Protein AF-0000000084529162 (afdb_homodimer)

Radius of gyration: 21.06 Å; Cα contacts (8 Å, |Δi|>4): 664; chains: 2; bounding box: 44×63×57 Å

Secondary structure (DSSP, 8-state):
----PPPPPTTEEEEP-TTS--EEEETT--HHHHHHHTGGGS-GGGS-SEE-SSEEEEE-SS---TT-EEEEESS---SGGGS-HHHHHHHHHHHHHHHHHHHHTT--S-EEEEEE--SSS---EEEEEE--HHHHHHHT----GGG--HHHHHHT--HHHHHHHHHHHHHHHHHHHHT-GGG---TT-/----PPPPPTTEEEE--TTS--EEEETT--HHHHHHHTGGGS-GGGS-SEE-SSEEEEE-SS---TT-EEEEESS---SGGGS-HHHHHHHHHHHHHHHHHHHHTT--S-EEEEEE--SSS---EEEEEE--HHHHHHHT----GGG--HHHHHHT--HHHHHHHHHHHHHHHHHHHHT-GGG---TT-

Sequence (378 aa):
MKPCLPDPPSGYRYLDFLGGPSRLVHEDTCRGCFMNLAERELPDILAPVYDDGVITVRQDAEWAVPGFMVVGVRPHIGALDEMELPLVERLGRVTHFVRRAMRERLGLAAVQMYQEEKLDRPHFHMWMLPLWPDTMAAHGINPRIYESNIARYLTLFALDSHEKEIRRCADEVRDFLTEVPELGADTRAMKPCLPDPPSGYRYLDFLGGPSRLVHEDTCRGCFMNLAERELPDILAPVYDDGVITVRQDAEWAVPGFMVVGVRPHIGALDEMELPLVERLGRVTHFVRRAMRERLGLAAVQMYQEEKLDRPHFHMWMLPLWPDTMAAHGINPRIYESNIARYLTLFALDSHEKEIRRCADEVRDFLTEVPELGADTRA

InterPro domains:
  IPR036265 HIT-like superfamily [G3DSA:3.30.428.10] (23-180)
  IPR036265 HIT-like superfamily [SSF54197] (47-140)

Organism: Streptomyces rubellomurinus (strain ATCC 31215) (NCBI:txid359131)

Nearest PDB structures (foldseek):
  7mqw-assembly1_B  TM=7.404E-01  e=5.495E-06  Mycolicibacterium smegmatis
  2oik-assembly2_D  TM=7.058E-01  e=5.495E-06  Methylobacillus flagellatus KT
  3p0t-assembly1_B  TM=7.325E-01  e=2.089E-05  Mycobacterium avium subsp. paratuberculosis K-10
  3ano-assembly1_B-2  TM=6.837E-01  e=1.169E-05  Mycobacterium tuberculosis H37Rv
  3wo5-assembly1_B-2  TM=6.855E-01  e=2.792E-05  Mycobacterium tuberculosis

Foldseek 3Di:
DQPPDDDADPQWDWDAFPPDDIDIDGPQDAPLQCCLVPVVRHPPQFPFLDDQPFWTWGADGPFLQALWIKIFTNDQDQDLVSDDPVVNVLSVVVVVQSVVLCCPQVVAPDWDWDWDGDPGSGGTMIITHGDDPVLCVVVVADPDPVDGPVVVVRVVDDCVVCVVSNSSSSNSSSVSLCPDPVNPHSVVD/DQPPDDDADPQWDWDAFPPDDIDIDGPQDQPLQCCLVPVVRHPPQFPFLDDQPFWTWGADGPFLQALWIKIFTNDQDQDLVSDDPVVNVLSVVVVVQSVVLCCPQVVAPDWDWDWDGDPGSGGTMIITHGDDPVLCVVVVADPDPVDGPVVVVRVVDDCVVCVVSNSSSSNSSSVSLCPDPVNPHSVVD

Structure (mmCIF, N/CA/C/O backbone):
data_AF-0000000084529162-model_v1
#
loop_
_entity.id
_entity.type
_entity.pdbx_description
1 polymer 'HIT domain-containing protein'
#
loop_
_atom_site.group_PDB
_atom_site.id
_atom_site.type_symbol
_atom_site.label_atom_id
_atom_site.label_alt_id
_atom_site.label_comp_id
_atom_site.label_asym_id
_atom_site.label_entity_id
_atom_site.label_seq_id
_atom_site.pdbx_PDB_ins_code
_atom_site.Cartn_x
_atom_site.Cartn_y
_atom_site.Cartn_z
_atom_site.occupancy
_atom_site.B_iso_or_equiv
_atom_site.auth_seq_id
_atom_site.auth_comp_id
_atom_site.auth_asym_id
_atom_site.auth_atom_id
_atom_site.pdbx_PDB_model_num
ATOM 1 N N . MET A 1 1 ? -0.815 -13.32 -28.797 1 34.94 1 MET A N 1
ATOM 2 C CA . MET A 1 1 ? -2.203 -12.875 -28.859 1 34.94 1 MET A CA 1
ATOM 3 C C . MET A 1 1 ? -3.09 -13.75 -27.969 1 34.94 1 MET A C 1
ATOM 5 O O . MET A 1 1 ? -3.004 -14.977 -28.016 1 34.94 1 MET A O 1
ATOM 9 N N . LYS A 1 2 ? -3.477 -13.258 -26.781 1 51.81 2 LYS A N 1
ATOM 10 C CA . LYS A 1 2 ? -4.367 -14.125 -26.016 1 51.81 2 LYS A CA 1
ATOM 11 C C . LYS A 1 2 ? -5.457 -14.711 -26.906 1 51.81 2 LYS A C 1
ATOM 13 O O . LYS A 1 2 ? -6.035 -14.008 -27.734 1 51.81 2 LYS A O 1
ATOM 18 N N . PRO A 1 3 ? -5.582 -15.977 -26.984 1 55.03 3 PRO A N 1
ATOM 19 C CA . PRO A 1 3 ? -6.648 -16.516 -27.812 1 55.03 3 PRO A CA 1
ATOM 20 C C . PRO A 1 3 ? -7.992 -15.82 -27.594 1 55.03 3 PRO A C 1
ATOM 22 O O . PRO A 1 3 ? -8.273 -15.359 -26.484 1 55.03 3 PRO A O 1
ATOM 25 N N . CYS A 1 4 ? -8.586 -15.258 -28.688 1 63.56 4 CYS A N 1
ATOM 26 C CA . CYS A 1 4 ? -9.93 -14.688 -28.703 1 63.56 4 CYS A CA 1
ATOM 27 C C . CYS A 1 4 ? -10.938 -15.664 -28.109 1 63.56 4 CYS A C 1
ATOM 29 O O . CYS A 1 4 ? -11.344 -16.625 -28.75 1 63.56 4 CYS A O 1
ATOM 31 N N . LEU A 1 5 ? -10.898 -15.805 -26.734 1 74.38 5 LEU A N 1
ATOM 32 C CA . LEU A 1 5 ? -11.891 -16.672 -26.109 1 74.38 5 LEU A CA 1
ATOM 33 C C . LEU A 1 5 ? -13.305 -16.141 -26.344 1 74.38 5 LEU A C 1
ATOM 35 O O . LEU A 1 5 ? -13.508 -14.93 -26.453 1 74.38 5 LEU A O 1
ATOM 39 N N . PRO A 1 6 ? -14.164 -17.109 -26.547 1 85.62 6 PRO A N 1
ATOM 40 C CA . PRO A 1 6 ? -15.555 -16.672 -26.641 1 85.62 6 PRO A CA 1
ATOM 41 C C . PRO A 1 6 ? -16.031 -15.945 -25.375 1 85.62 6 PRO A C 1
ATOM 43 O O . PRO A 1 6 ? -15.406 -16.062 -24.328 1 85.62 6 PRO A O 1
ATOM 46 N N . ASP A 1 7 ? -17.062 -15.156 -25.516 1 90.62 7 ASP A N 1
ATOM 47 C CA . ASP A 1 7 ? -17.672 -14.523 -24.359 1 90.62 7 ASP A CA 1
ATOM 48 C C . ASP A 1 7 ? -18.141 -15.57 -23.359 1 90.62 7 ASP A C 1
ATOM 50 O O . ASP A 1 7 ? -18.688 -16.609 -23.734 1 90.62 7 ASP A O 1
ATOM 54 N N . PRO A 1 8 ? -17.859 -15.273 -22.109 1 93.12 8 PRO A N 1
ATOM 55 C CA . PRO A 1 8 ? -18.344 -16.234 -21.125 1 93.12 8 PRO A CA 1
ATOM 56 C C . PRO A 1 8 ? -19.859 -16.297 -21.047 1 93.12 8 PRO A C 1
ATOM 58 O O . PRO A 1 8 ? -20.531 -15.297 -21.312 1 93.12 8 PRO A O 1
ATOM 61 N N . PRO A 1 9 ? -20.359 -17.453 -20.719 1 94.19 9 PRO A N 1
ATOM 62 C CA . PRO A 1 9 ? -21.812 -17.562 -20.531 1 94.19 9 PRO A CA 1
ATOM 63 C C . PRO A 1 9 ? -22.312 -16.688 -19.375 1 94.19 9 PRO A C 1
ATOM 65 O O . PRO A 1 9 ? -21.531 -16.266 -18.531 1 94.19 9 PRO A O 1
ATOM 68 N N . SER A 1 10 ? -23.641 -16.469 -19.438 1 95 10 SER A N 1
ATOM 69 C CA . SER A 1 10 ? -24.25 -15.664 -18.375 1 95 10 SER A CA 1
ATOM 70 C C . SER A 1 10 ? -23.938 -16.25 -17 1 95 10 SER A C 1
ATOM 72 O O . SER A 1 10 ? -24.016 -17.453 -16.797 1 95 10 SER A O 1
ATOM 74 N N . GLY A 1 11 ? -23.484 -15.406 -16.062 1 96.88 11 GLY A N 1
ATOM 75 C CA . GLY A 1 11 ? -23.203 -15.836 -14.695 1 96.88 11 GLY A CA 1
ATOM 76 C C . GLY A 1 11 ? -21.781 -16.344 -14.508 1 96.88 11 GLY A C 1
ATOM 77 O O . GLY A 1 11 ? -21.422 -16.797 -13.422 1 96.88 11 GLY A O 1
ATOM 78 N N . TYR A 1 12 ? -21.031 -16.266 -15.555 1 97.31 12 TYR A N 1
ATOM 79 C CA . TYR A 1 12 ? -19.672 -16.766 -15.469 1 97.31 12 TYR A CA 1
ATOM 80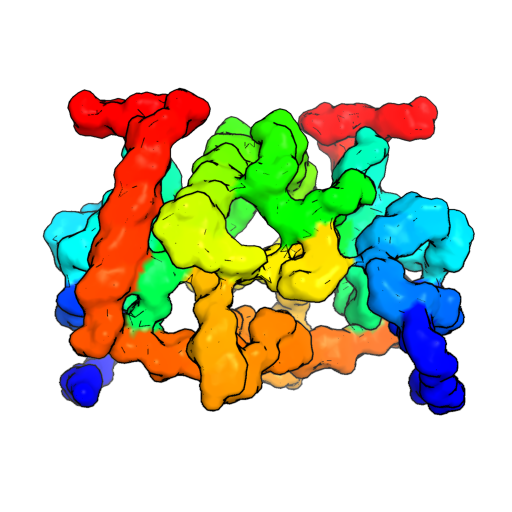 C C . TYR A 1 12 ? -18.656 -15.727 -15.93 1 97.31 12 TYR A C 1
ATOM 82 O O . TYR A 1 12 ? -19.047 -14.703 -16.5 1 97.31 12 TYR A O 1
ATOM 90 N N . ARG A 1 13 ? -17.359 -15.984 -15.547 1 95.75 13 ARG A N 1
ATOM 91 C CA . ARG A 1 13 ? -16.25 -15.156 -16.016 1 95.75 13 ARG A CA 1
ATOM 92 C C . ARG A 1 13 ? -14.969 -15.969 -16.156 1 95.75 13 ARG A C 1
ATOM 94 O O . ARG A 1 13 ? -14.883 -17.078 -15.633 1 95.75 13 ARG A O 1
ATOM 101 N N . TYR A 1 14 ? -14.078 -15.422 -16.875 1 95.12 14 TYR A N 1
ATOM 102 C CA . TYR A 1 14 ? -12.773 -16.062 -17.016 1 95.12 14 TYR A CA 1
ATOM 103 C C . TYR A 1 14 ? -11.781 -15.516 -15.992 1 95.12 14 TYR A C 1
ATOM 105 O O . TYR A 1 14 ? -11.758 -14.312 -15.727 1 95.12 14 TYR A O 1
ATOM 113 N N . LEU A 1 15 ? -11.039 -16.391 -15.391 1 94.44 15 LEU A N 1
ATOM 114 C CA . LEU A 1 15 ? -9.82 -16.047 -14.664 1 94.44 15 LEU A CA 1
ATOM 115 C C . LEU A 1 15 ? -8.578 -16.391 -15.477 1 94.44 15 LEU A C 1
ATOM 117 O O . LEU A 1 15 ? -8.422 -17.531 -15.914 1 94.44 15 LEU A O 1
ATOM 121 N N . ASP A 1 16 ? -7.824 -15.398 -15.695 1 92.75 16 ASP A N 1
ATOM 122 C CA . ASP A 1 16 ? -6.566 -15.617 -16.406 1 92.75 16 ASP A CA 1
ATOM 123 C C . ASP A 1 16 ? -5.387 -15.625 -15.43 1 92.75 16 ASP A C 1
ATOM 125 O O . ASP A 1 16 ? -5.367 -14.875 -14.461 1 92.75 16 ASP A O 1
ATOM 129 N N . PHE A 1 17 ? -4.445 -16.469 -15.688 1 94.94 17 PHE A N 1
ATOM 130 C CA . PHE A 1 17 ? -3.23 -16.578 -14.891 1 94.94 17 PHE A CA 1
ATOM 131 C C . PHE A 1 17 ? -1.993 -16.562 -15.781 1 94.94 17 PHE A C 1
ATOM 133 O O . PHE A 1 17 ? -2.012 -17.109 -16.891 1 94.94 17 PHE A O 1
ATOM 140 N N . LEU A 1 18 ? -1.01 -15.977 -15.258 1 93.75 18 LEU A N 1
ATOM 141 C CA . LEU A 1 18 ? 0.277 -15.938 -15.938 1 93.75 18 LEU A CA 1
ATOM 142 C C . LEU A 1 18 ? 0.753 -17.344 -16.281 1 93.75 18 LEU A C 1
ATOM 144 O O . LEU A 1 18 ? 0.922 -18.188 -15.383 1 93.75 18 LEU A O 1
ATOM 148 N N . GLY A 1 19 ? 0.934 -17.578 -17.562 1 86.19 19 GLY A N 1
ATOM 149 C CA . GLY A 1 19 ? 1.528 -18.844 -17.984 1 86.19 19 GLY A CA 1
ATOM 150 C C . GLY A 1 19 ? 0.526 -19.969 -18.062 1 86.19 19 GLY A C 1
ATOM 151 O O . GLY A 1 19 ? 0.909 -21.141 -18.188 1 86.19 19 GLY A O 1
ATOM 152 N N . GLY A 1 20 ? -0.704 -19.688 -17.906 1 88.69 20 GLY A N 1
ATOM 153 C CA . GLY A 1 20 ? -1.674 -20.766 -17.906 1 88.69 20 GLY A CA 1
ATOM 154 C C . GLY A 1 20 ? -2.906 -20.469 -18.734 1 88.69 20 GLY A C 1
ATOM 155 O O . GLY A 1 20 ? -3.031 -19.375 -19.297 1 88.69 20 GLY A O 1
ATOM 156 N N . PRO A 1 21 ? -3.725 -21.484 -18.797 1 86.62 21 PRO A N 1
ATOM 157 C CA . PRO A 1 21 ? -4.973 -21.281 -19.531 1 86.62 21 PRO A CA 1
ATOM 158 C C . PRO A 1 21 ? -5.996 -20.469 -18.75 1 86.62 21 PRO A C 1
ATOM 160 O O . PRO A 1 21 ? -5.895 -20.375 -17.531 1 86.62 21 PRO A O 1
ATOM 163 N N . SER A 1 22 ? -6.918 -19.891 -19.5 1 91.19 22 SER A N 1
ATOM 164 C CA . SER A 1 22 ? -8.062 -19.234 -18.875 1 91.19 22 SER A CA 1
ATOM 165 C C . SER A 1 22 ? -8.961 -20.266 -18.188 1 91.19 22 SER A C 1
ATOM 167 O O . SER A 1 22 ? -9.18 -21.359 -18.703 1 91.19 22 SER A O 1
ATOM 169 N N . ARG A 1 23 ? -9.492 -19.875 -17.062 1 92.56 23 ARG A N 1
ATOM 170 C CA . ARG A 1 23 ? -10.406 -20.734 -16.312 1 92.56 23 ARG A CA 1
ATOM 171 C C . ARG A 1 23 ? -11.805 -20.125 -16.25 1 92.56 23 ARG A C 1
ATOM 173 O O . ARG A 1 23 ? -11.969 -18.969 -15.883 1 92.56 23 ARG A O 1
ATOM 180 N N . LEU A 1 24 ? -12.742 -20.906 -16.688 1 94.69 24 LEU A N 1
ATOM 181 C CA . LEU A 1 24 ? -14.125 -20.469 -16.562 1 94.69 24 LEU A CA 1
ATOM 182 C C . LEU A 1 24 ? -14.656 -20.734 -15.164 1 94.69 24 LEU A C 1
ATOM 184 O O . LEU A 1 24 ? -14.633 -21.875 -14.688 1 94.69 24 LEU A O 1
ATOM 188 N N . VAL A 1 25 ? -15.094 -19.641 -14.516 1 95.69 25 VAL A N 1
ATOM 189 C CA . VAL A 1 25 ? -15.602 -19.781 -13.156 1 95.69 25 VAL A CA 1
ATOM 190 C C . VAL A 1 25 ? -16.906 -19 -13.008 1 95.69 25 VAL A C 1
ATOM 192 O O . VAL A 1 25 ? -17.25 -18.172 -13.859 1 95.69 25 VAL A O 1
ATOM 195 N N . HIS A 1 26 ? -17.641 -19.391 -11.914 1 96.69 26 HIS A N 1
ATOM 196 C CA . HIS A 1 26 ? -18.812 -18.562 -11.609 1 96.69 26 HIS A CA 1
ATOM 197 C C . HIS A 1 26 ? -18.422 -17.094 -11.43 1 96.69 26 HIS A C 1
ATOM 199 O O . HIS A 1 26 ? -17.344 -16.797 -10.898 1 96.69 26 HIS A O 1
ATOM 205 N N . GLU A 1 27 ? -19.297 -16.125 -11.711 1 95.75 27 GLU A N 1
ATOM 206 C CA . GLU A 1 27 ? -18.969 -14.711 -11.727 1 95.75 27 GLU A CA 1
ATOM 207 C C . GLU A 1 27 ? -18.625 -14.211 -10.32 1 95.75 27 GLU A C 1
ATOM 209 O O . GLU A 1 27 ? -17.891 -13.227 -10.164 1 95.75 27 GLU A O 1
ATOM 214 N N . ASP A 1 28 ? -19.062 -14.945 -9.281 1 95.19 28 ASP A N 1
ATOM 215 C CA . ASP A 1 28 ? -18.844 -14.516 -7.902 1 95.19 28 ASP A CA 1
ATOM 216 C C . ASP A 1 28 ? -17.594 -15.156 -7.312 1 95.19 28 ASP A C 1
ATOM 218 O O . ASP A 1 28 ? -17.234 -14.891 -6.164 1 95.19 28 ASP A O 1
ATOM 222 N N . THR A 1 29 ? -16.875 -15.859 -8.148 1 95.69 29 THR A N 1
ATOM 223 C CA . THR A 1 29 ? -15.695 -16.562 -7.66 1 95.69 29 THR A CA 1
ATOM 224 C C . THR A 1 29 ? -14.578 -15.562 -7.336 1 95.69 29 THR A C 1
ATOM 226 O O . THR A 1 29 ? -14.219 -14.734 -8.172 1 95.69 29 THR A O 1
ATOM 229 N N . CYS A 1 30 ? -14.148 -15.664 -6.156 1 96 30 CYS A N 1
ATOM 230 C CA . CYS A 1 30 ? -13 -14.867 -5.727 1 96 30 CYS A CA 1
ATOM 231 C C . CYS A 1 30 ? -11.703 -15.43 -6.301 1 96 30 CYS A C 1
ATOM 233 O O . CYS A 1 30 ? -11.375 -16.594 -6.078 1 96 30 CYS A O 1
ATOM 235 N N . ARG A 1 31 ? -11 -14.641 -7 1 94.88 31 ARG A N 1
ATOM 236 C CA . ARG A 1 31 ? -9.758 -15.094 -7.613 1 94.88 31 ARG A CA 1
ATOM 237 C C . ARG A 1 31 ? -8.773 -15.586 -6.559 1 94.88 31 ARG A C 1
ATOM 239 O O . ARG A 1 31 ? -8.125 -16.625 -6.738 1 94.88 31 ARG A O 1
ATOM 246 N N . GLY A 1 32 ? -8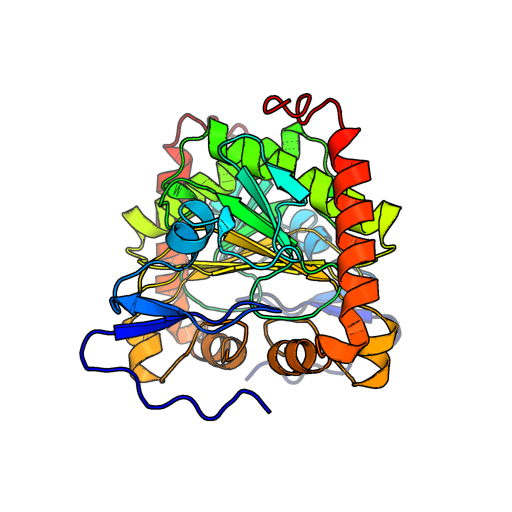.641 -14.766 -5.465 1 95.38 32 GLY A N 1
ATOM 247 C CA . GLY A 1 32 ? -7.738 -15.172 -4.395 1 95.38 32 GLY A CA 1
ATOM 248 C C . GLY A 1 32 ? -8.078 -16.531 -3.807 1 95.38 32 GLY A C 1
ATOM 249 O O . GLY A 1 32 ? -7.203 -17.375 -3.637 1 95.38 32 GLY A O 1
ATOM 250 N N . CYS A 1 33 ? -9.305 -16.719 -3.561 1 96.62 33 CYS A N 1
ATOM 251 C CA . CYS A 1 33 ? -9.734 -18 -3.029 1 96.62 33 CYS A CA 1
ATOM 252 C C . CYS A 1 33 ? -9.492 -19.125 -4.035 1 96.62 33 CYS A C 1
ATOM 254 O O . CYS A 1 33 ? -9.062 -20.219 -3.662 1 96.62 33 CYS A O 1
ATOM 256 N N . PHE A 1 34 ? -9.797 -18.828 -5.289 1 96.88 34 PHE A N 1
ATOM 257 C CA . PHE A 1 34 ? -9.562 -19.812 -6.328 1 96.88 34 PHE A CA 1
ATOM 258 C C . PHE A 1 34 ? -8.102 -20.25 -6.34 1 96.88 34 PHE A C 1
ATOM 260 O O . PHE A 1 34 ? -7.812 -21.453 -6.344 1 96.88 34 PHE A O 1
ATOM 267 N N . MET A 1 35 ? -7.203 -19.297 -6.27 1 95.62 35 MET A N 1
ATOM 268 C CA . MET A 1 35 ? -5.777 -19.594 -6.316 1 95.62 35 MET A CA 1
ATOM 269 C C . MET A 1 35 ? -5.355 -20.438 -5.105 1 95.62 35 MET A C 1
ATOM 271 O O . MET A 1 35 ? -4.484 -21.297 -5.211 1 95.62 35 MET A O 1
ATOM 275 N N . ASN A 1 36 ? -5.988 -20.125 -3.982 1 94.75 36 ASN A N 1
ATOM 276 C CA . ASN A 1 36 ? -5.645 -20.828 -2.756 1 94.75 36 ASN A CA 1
ATOM 277 C C . ASN A 1 36 ? -6.211 -22.25 -2.75 1 94.75 36 ASN A C 1
ATOM 279 O O . ASN A 1 36 ? -5.559 -23.188 -2.279 1 94.75 36 ASN A O 1
ATOM 283 N N . LEU A 1 37 ? -7.336 -22.438 -3.279 1 93.62 37 LEU A N 1
ATOM 284 C CA . LEU A 1 37 ? -8.039 -23.703 -3.215 1 93.62 37 LEU A CA 1
ATOM 285 C C . LEU A 1 37 ? -7.625 -24.625 -4.363 1 93.62 37 LEU A C 1
ATOM 287 O O . LEU A 1 37 ? -7.59 -25.844 -4.207 1 93.62 37 LEU A O 1
ATOM 291 N N . ALA A 1 38 ? -7.289 -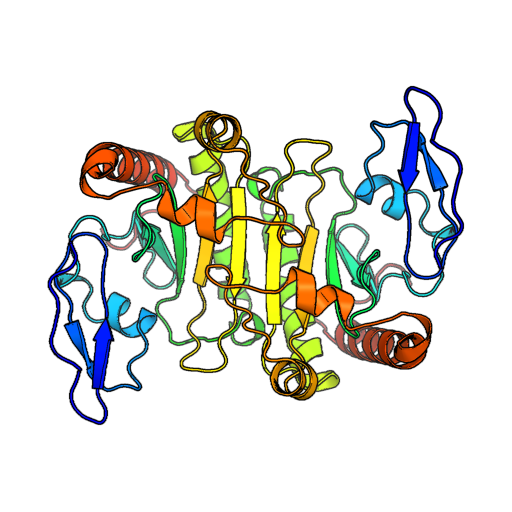24.062 -5.512 1 92.75 38 ALA A N 1
ATOM 292 C CA . ALA A 1 38 ? -6.914 -24.828 -6.695 1 92.75 38 ALA A CA 1
ATOM 293 C C . ALA A 1 38 ? -5.438 -24.641 -7.027 1 92.75 38 ALA A C 1
ATOM 295 O O . ALA A 1 38 ? -5.066 -24.531 -8.203 1 92.75 38 ALA A O 1
ATOM 296 N N . GLU A 1 39 ? -4.625 -24.562 -6.055 1 91.38 39 GLU A N 1
ATOM 297 C CA . GLU A 1 39 ? -3.207 -24.25 -6.211 1 91.38 39 GLU A CA 1
ATOM 298 C C . GLU A 1 39 ? -2.531 -25.234 -7.16 1 91.38 39 GLU A C 1
ATOM 300 O O . GLU A 1 39 ? -1.686 -24.844 -7.969 1 91.38 39 GLU A O 1
ATOM 305 N N . ARG A 1 40 ? -2.922 -26.484 -7.133 1 90.56 40 ARG A N 1
ATOM 306 C CA . ARG A 1 40 ? -2.311 -27.531 -7.953 1 90.56 40 ARG A CA 1
ATOM 307 C C . ARG A 1 40 ? -2.637 -27.328 -9.43 1 90.56 40 ARG A C 1
ATOM 309 O O . ARG A 1 40 ? -1.957 -27.875 -10.297 1 90.56 40 ARG A O 1
ATOM 316 N N . GLU A 1 41 ? -3.635 -26.594 -9.695 1 91.25 41 GLU A N 1
ATOM 317 C CA . GLU A 1 41 ? -4.062 -26.359 -11.07 1 91.25 41 GLU A CA 1
ATOM 318 C C . GLU A 1 41 ? -3.396 -25.109 -11.648 1 91.25 41 GLU A C 1
ATOM 320 O O . GLU A 1 41 ? -3.475 -24.844 -12.852 1 91.25 41 GLU A O 1
ATOM 325 N N . LEU A 1 42 ? -2.785 -24.344 -10.836 1 94.56 42 LEU A N 1
ATOM 326 C CA . LEU A 1 42 ? -2.133 -23.125 -11.305 1 94.56 42 LEU A CA 1
ATOM 327 C C . LEU A 1 42 ? -0.817 -23.453 -12 1 94.56 42 LEU A C 1
ATOM 329 O O . LEU A 1 42 ? -0.182 -24.453 -11.703 1 94.56 42 LEU A O 1
ATOM 333 N N . PRO A 1 43 ? -0.493 -22.609 -12.961 1 95.69 43 PRO A N 1
ATOM 334 C CA . PRO A 1 43 ? 0.846 -22.781 -13.531 1 95.69 43 PRO A CA 1
ATOM 335 C C . PRO A 1 43 ? 1.942 -22.781 -12.469 1 95.69 43 PRO A C 1
ATOM 337 O O . PRO A 1 43 ? 1.845 -22.047 -11.477 1 95.69 43 PRO A O 1
ATOM 340 N N . ASP A 1 44 ? 2.986 -23.484 -12.734 1 95.94 44 ASP A N 1
ATOM 341 C CA . ASP A 1 44 ? 4.055 -23.656 -11.758 1 95.94 44 ASP A CA 1
ATOM 342 C C . ASP A 1 44 ? 4.738 -22.328 -11.445 1 95.94 44 ASP A C 1
ATOM 344 O O . ASP A 1 44 ? 5.297 -22.156 -10.359 1 95.94 44 ASP A O 1
ATOM 348 N N . ILE A 1 45 ? 4.715 -21.406 -12.391 1 97 45 ILE A N 1
ATOM 349 C CA . ILE A 1 45 ? 5.348 -20.109 -12.219 1 97 45 ILE A CA 1
ATOM 350 C C . ILE A 1 45 ? 4.672 -19.344 -11.078 1 97 45 ILE A C 1
ATOM 352 O O . ILE A 1 45 ? 5.234 -18.391 -10.539 1 97 45 ILE A O 1
ATOM 356 N N . LEU A 1 46 ? 3.469 -19.828 -10.641 1 97.62 46 LEU A N 1
ATOM 357 C CA . LEU A 1 46 ? 2.703 -19.141 -9.602 1 97.62 46 LEU A CA 1
ATOM 358 C C . LEU A 1 46 ? 2.812 -19.891 -8.273 1 97.62 46 LEU A C 1
ATOM 360 O O . LEU A 1 46 ? 2.127 -19.547 -7.305 1 97.62 46 LEU A O 1
ATOM 364 N N . ALA A 1 47 ? 3.668 -20.906 -8.188 1 96.81 47 ALA A N 1
ATOM 365 C CA . ALA A 1 47 ? 3.91 -21.562 -6.906 1 96.81 47 ALA A CA 1
ATOM 366 C C . ALA A 1 47 ? 4.406 -20.562 -5.867 1 96.81 47 ALA A C 1
ATOM 368 O O . ALA A 1 47 ? 5.254 -19.719 -6.168 1 96.81 47 ALA A O 1
ATOM 369 N N . PRO A 1 48 ? 3.84 -20.641 -4.668 1 97.75 48 PRO A N 1
ATOM 370 C CA . PRO A 1 48 ? 4.293 -19.672 -3.668 1 97.75 48 PRO A CA 1
ATOM 371 C C . PRO A 1 48 ? 5.785 -19.781 -3.375 1 97.75 48 PRO A C 1
ATOM 373 O O . PRO A 1 48 ? 6.328 -20.875 -3.309 1 97.75 48 PRO A O 1
ATOM 376 N N . VAL A 1 49 ? 6.41 -18.656 -3.248 1 98.38 49 VAL A N 1
ATOM 377 C CA . VAL A 1 49 ? 7.809 -18.625 -2.828 1 98.38 49 VAL A CA 1
ATOM 378 C C . VAL A 1 49 ? 7.891 -18.688 -1.304 1 98.38 49 VAL A C 1
ATOM 380 O O . VAL A 1 49 ? 8.961 -18.922 -0.742 1 98.38 49 VAL A O 1
ATOM 383 N N . TYR A 1 50 ? 6.867 -18.438 -0.627 1 98.19 50 TYR A N 1
ATOM 384 C CA . TYR A 1 50 ? 6.68 -18.562 0.813 1 98.19 50 TYR A CA 1
ATOM 385 C C . TYR A 1 50 ? 5.25 -18.969 1.144 1 98.19 50 TYR A C 1
ATOM 387 O O . TYR A 1 50 ? 4.297 -18.5 0.523 1 98.19 50 TYR A O 1
ATOM 395 N N . ASP A 1 51 ? 5.117 -19.875 2.053 1 97.19 51 ASP A N 1
ATOM 396 C CA . ASP A 1 51 ? 3.82 -20.359 2.508 1 97.19 51 ASP A CA 1
ATOM 397 C C . ASP A 1 51 ? 3.904 -20.891 3.939 1 97.19 51 ASP A C 1
ATOM 399 O O . ASP A 1 51 ? 4.547 -21.906 4.195 1 97.19 51 ASP A O 1
ATOM 403 N N . ASP A 1 52 ? 3.201 -20.25 4.828 1 96.19 52 ASP A N 1
ATOM 404 C CA . ASP A 1 52 ? 3.225 -20.719 6.207 1 96.19 52 ASP A CA 1
ATOM 405 C C . ASP A 1 52 ? 1.871 -21.312 6.605 1 96.19 52 ASP A C 1
ATOM 407 O O . ASP A 1 52 ? 1.561 -21.406 7.797 1 96.19 52 ASP A O 1
ATOM 411 N N . GLY A 1 53 ? 1.103 -21.578 5.656 1 96 53 GLY A N 1
ATOM 412 C CA . GLY A 1 53 ? -0.22 -22.141 5.875 1 96 53 GLY A CA 1
ATOM 413 C C . GLY A 1 53 ? -1.313 -21.094 5.934 1 96 53 GLY A C 1
ATOM 414 O O . GLY A 1 53 ? -2.492 -21.406 5.758 1 96 53 GLY A O 1
ATOM 415 N N . VAL A 1 54 ? -0.964 -19.891 6.141 1 97.56 54 VAL A N 1
ATOM 416 C CA . VAL A 1 54 ? -1.932 -18.797 6.23 1 97.56 54 VAL A CA 1
ATOM 417 C C . VAL A 1 54 ? -1.532 -17.672 5.277 1 97.56 54 VAL A C 1
ATOM 419 O O . VAL A 1 54 ? -2.344 -17.219 4.465 1 97.56 54 VAL A O 1
ATOM 422 N N . ILE A 1 55 ? -0.266 -17.266 5.312 1 98.31 55 ILE A N 1
ATOM 423 C CA . ILE A 1 55 ? 0.263 -16.219 4.441 1 98.31 55 ILE A CA 1
ATOM 424 C C . ILE A 1 55 ? 1.025 -16.859 3.281 1 98.31 55 ILE A C 1
ATOM 426 O O . ILE A 1 55 ? 1.809 -17.781 3.48 1 98.31 55 ILE A O 1
ATOM 430 N N . THR A 1 56 ? 0.722 -16.375 2.105 1 98 56 THR A N 1
ATOM 431 C CA . THR A 1 56 ? 1.453 -16.812 0.922 1 98 56 THR A CA 1
ATOM 432 C C . THR A 1 56 ? 2.131 -15.625 0.237 1 98 56 THR A C 1
ATOM 434 O O . THR A 1 56 ? 1.662 -14.484 0.339 1 98 56 THR A O 1
ATOM 437 N N . VAL A 1 57 ? 3.254 -15.836 -0.375 1 98.69 57 VAL A N 1
ATOM 438 C CA . VAL A 1 57 ? 3.916 -14.898 -1.278 1 98.69 57 VAL A CA 1
ATOM 439 C C . VAL A 1 57 ? 4.133 -15.562 -2.637 1 98.69 57 VAL A C 1
ATOM 441 O O . VAL A 1 57 ? 4.66 -16.672 -2.717 1 98.69 57 VAL A O 1
ATOM 444 N N . ARG A 1 58 ? 3.635 -14.898 -3.68 1 98.12 58 ARG A N 1
ATOM 445 C CA . ARG A 1 58 ? 3.715 -15.43 -5.039 1 98.12 58 ARG A CA 1
ATOM 446 C C . ARG A 1 58 ? 4.098 -14.336 -6.031 1 98.12 58 ARG A C 1
ATOM 448 O O . ARG A 1 58 ? 3.932 -13.148 -5.75 1 98.12 58 ARG A O 1
ATOM 455 N N . GLN A 1 59 ? 4.613 -14.828 -7.199 1 98.62 59 GLN A N 1
ATOM 456 C CA . GLN A 1 59 ? 4.59 -13.984 -8.383 1 98.62 59 GLN A CA 1
ATOM 457 C C . GLN A 1 59 ? 3.168 -13.523 -8.703 1 98.62 59 GLN A C 1
ATOM 459 O O . GLN A 1 59 ? 2.221 -14.305 -8.602 1 98.62 59 GLN A O 1
ATOM 464 N N . ASP A 1 60 ? 3.039 -12.195 -9.039 1 98 60 ASP A N 1
ATOM 465 C CA . ASP A 1 60 ? 1.728 -11.719 -9.469 1 98 60 ASP A CA 1
ATOM 466 C C . ASP A 1 60 ? 1.146 -12.625 -10.555 1 98 60 ASP A C 1
ATOM 468 O O . ASP A 1 60 ? 1.861 -13.055 -11.461 1 98 60 ASP A O 1
ATOM 472 N N . ALA A 1 61 ? -0.105 -12.805 -10.492 1 96.94 61 ALA A N 1
ATOM 473 C CA . ALA A 1 61 ? -0.751 -13.812 -11.336 1 96.94 61 ALA A CA 1
ATOM 474 C C . ALA A 1 61 ? -1.121 -13.234 -12.695 1 96.94 61 ALA A C 1
ATOM 476 O O . ALA A 1 61 ? -1.445 -13.977 -13.625 1 96.94 61 ALA A O 1
ATOM 477 N N . GLU A 1 62 ? -1.058 -11.969 -12.852 1 94.81 62 GLU A N 1
ATOM 478 C CA . GLU A 1 62 ? -1.541 -11.336 -14.078 1 94.81 62 GLU A CA 1
ATOM 479 C C . GLU A 1 62 ? -0.404 -10.648 -14.828 1 94.81 62 GLU A C 1
ATOM 481 O O . GLU A 1 62 ? -0.357 -10.688 -16.062 1 94.81 62 GLU A O 1
ATOM 486 N N . TRP A 1 63 ? 0.498 -10.039 -14.125 1 96.81 63 TRP A N 1
ATOM 487 C CA . TRP A 1 63 ? 1.505 -9.18 -14.742 1 96.81 63 TRP A CA 1
ATOM 488 C C . TRP A 1 63 ? 2.883 -9.836 -14.688 1 96.81 63 TRP A C 1
ATOM 490 O O . TRP A 1 63 ? 3.307 -10.32 -13.633 1 96.81 63 TRP A O 1
ATOM 500 N N . ALA A 1 64 ? 3.578 -9.781 -15.758 1 98.31 64 ALA A N 1
ATOM 501 C CA . ALA A 1 64 ? 4.816 -10.531 -15.93 1 98.31 64 ALA A CA 1
ATOM 502 C C . ALA A 1 64 ? 6.027 -9.695 -15.531 1 98.31 64 ALA A C 1
ATOM 504 O O . ALA A 1 64 ? 7.094 -9.797 -16.141 1 98.31 64 ALA A O 1
ATOM 505 N N . VAL A 1 65 ? 5.891 -8.797 -14.586 1 98.31 65 VAL A N 1
ATOM 506 C CA . VAL A 1 65 ? 7.035 -8.039 -14.086 1 98.31 65 VAL A CA 1
ATOM 507 C C . VAL A 1 65 ? 7.91 -8.938 -13.211 1 98.31 65 VAL A C 1
ATOM 509 O O . VAL A 1 65 ? 7.453 -9.461 -12.195 1 98.31 65 VAL A O 1
ATOM 512 N N . PRO A 1 66 ? 9.188 -9.109 -13.578 1 98.75 66 PRO A N 1
ATOM 513 C CA . PRO A 1 66 ? 10.047 -9.953 -12.75 1 98.75 66 PRO A CA 1
ATOM 514 C C . PRO A 1 66 ? 10.164 -9.445 -11.312 1 98.75 66 PRO A C 1
ATOM 516 O O . PRO A 1 66 ? 10.445 -8.266 -11.094 1 98.75 66 PRO A O 1
ATOM 519 N N . GLY A 1 67 ? 9.938 -10.312 -10.375 1 98.81 67 GLY A N 1
ATOM 520 C CA . GLY A 1 67 ? 10.07 -9.945 -8.977 1 98.81 67 GLY A CA 1
ATOM 521 C C . GLY A 1 67 ? 8.812 -9.312 -8.406 1 98.81 67 GLY A C 1
ATOM 522 O O . GLY A 1 67 ? 8.805 -8.859 -7.258 1 98.81 67 GLY A O 1
ATOM 523 N N . PHE A 1 68 ? 7.73 -9.242 -9.219 1 98.75 68 PHE A N 1
ATOM 524 C CA . PHE A 1 68 ? 6.473 -8.695 -8.727 1 98.75 68 PHE A CA 1
ATOM 525 C C . PHE A 1 68 ? 5.816 -9.664 -7.738 1 98.75 68 PHE A C 1
ATOM 527 O O . PHE A 1 68 ? 5.031 -10.523 -8.133 1 98.75 68 PHE A O 1
ATOM 534 N N . MET A 1 69 ? 6.047 -9.461 -6.465 1 98.88 69 MET A N 1
ATOM 535 C CA . MET A 1 69 ? 5.586 -10.352 -5.406 1 98.88 69 MET A CA 1
ATOM 536 C C . MET A 1 69 ? 4.246 -9.883 -4.848 1 98.88 69 MET A C 1
ATOM 538 O O . MET A 1 69 ? 4.027 -8.68 -4.668 1 98.88 69 MET A O 1
ATOM 542 N N . VAL A 1 70 ? 3.402 -10.797 -4.59 1 98.75 70 VAL A N 1
ATOM 543 C CA . VAL A 1 70 ? 2.115 -10.547 -3.949 1 98.75 70 VAL A CA 1
ATOM 544 C C . VAL A 1 70 ? 2.049 -11.281 -2.613 1 98.75 70 VAL A C 1
ATOM 546 O O . VAL A 1 70 ? 2.191 -12.508 -2.562 1 98.75 70 VAL A O 1
ATOM 549 N N . VAL A 1 71 ? 1.93 -10.523 -1.564 1 98.81 71 VAL A N 1
ATOM 550 C CA . VAL A 1 71 ? 1.694 -11.094 -0.242 1 98.81 71 VAL A CA 1
ATOM 551 C C . VAL A 1 71 ? 0.194 -11.242 -0.002 1 98.81 71 VAL A C 1
ATOM 553 O O . VAL A 1 71 ? -0.534 -10.242 0.038 1 98.81 71 VAL A O 1
ATOM 556 N N . GLY A 1 72 ? -0.258 -12.484 0.105 1 98.12 72 GLY A N 1
ATOM 557 C CA . GLY A 1 72 ? -1.675 -12.758 0.291 1 98.12 72 GLY A CA 1
ATOM 558 C C . GLY A 1 72 ? -1.968 -13.602 1.513 1 98.12 72 GLY A C 1
ATOM 559 O O . GLY A 1 72 ? -1.047 -14.039 2.205 1 98.12 72 GLY A O 1
ATOM 560 N N . VAL A 1 73 ? -3.254 -13.734 1.805 1 98.31 73 VAL A N 1
ATOM 561 C CA . VAL A 1 73 ? -3.707 -14.578 2.904 1 98.31 73 VAL A CA 1
ATOM 562 C C . VAL A 1 73 ? -4.672 -15.641 2.377 1 98.31 73 VAL A C 1
ATOM 564 O O . VAL A 1 73 ? -5.473 -15.367 1.48 1 98.31 73 VAL A O 1
ATOM 567 N N . ARG A 1 74 ? -4.621 -16.781 2.895 1 97.5 74 ARG A N 1
ATOM 568 C CA . ARG A 1 74 ? -5.469 -17.891 2.451 1 97.5 74 ARG A CA 1
ATOM 569 C C . ARG A 1 74 ? -6.918 -17.672 2.881 1 97.5 74 ARG A C 1
ATOM 571 O O . ARG A 1 74 ? -7.84 -17.859 2.088 1 97.5 74 ARG A O 1
ATOM 578 N N . PRO A 1 75 ? -7.184 -17.297 4.16 1 97.31 75 PRO A N 1
ATOM 579 C CA . PRO A 1 75 ? -8.586 -17.047 4.5 1 97.31 75 PRO A CA 1
ATOM 580 C C . PRO A 1 75 ? -9.203 -15.93 3.668 1 97.31 75 PRO A C 1
ATOM 582 O O . PRO A 1 75 ? -8.508 -14.984 3.285 1 97.31 75 PRO A O 1
ATOM 585 N N . HIS A 1 76 ? -10.477 -16.047 3.395 1 97.25 76 HIS A N 1
ATOM 586 C CA . HIS A 1 76 ? -11.195 -15 2.676 1 97.25 76 HIS A CA 1
ATOM 587 C C . HIS A 1 76 ? -11.43 -13.781 3.566 1 97.25 76 HIS A C 1
ATOM 589 O O . HIS A 1 76 ? -12.5 -13.656 4.176 1 97.25 76 HIS A O 1
ATOM 595 N N . ILE A 1 77 ? -10.461 -12.898 3.584 1 97.69 77 ILE A N 1
ATOM 596 C CA . ILE A 1 77 ? -10.477 -11.633 4.305 1 97.69 77 ILE A CA 1
ATOM 597 C C . ILE A 1 77 ? -10.328 -10.477 3.322 1 97.69 77 ILE A C 1
ATOM 599 O O . ILE A 1 77 ? -9.477 -10.516 2.432 1 97.69 77 ILE A O 1
ATOM 603 N N . GLY A 1 78 ? -11.141 -9.477 3.486 1 97.12 78 GLY A N 1
ATOM 604 C CA . GLY A 1 78 ? -11.188 -8.422 2.482 1 97.12 78 GLY A CA 1
ATOM 605 C C . GLY A 1 78 ? -10.312 -7.234 2.828 1 97.12 78 GLY A C 1
ATOM 606 O O . GLY A 1 78 ? -9.875 -6.504 1.938 1 97.12 78 GLY A O 1
ATOM 607 N N . ALA A 1 79 ? -10.172 -7.016 4.141 1 97.81 79 ALA A N 1
ATOM 608 C CA . ALA A 1 79 ? -9.484 -5.801 4.574 1 97.81 79 ALA A CA 1
ATOM 609 C C . ALA A 1 79 ? -8.656 -6.055 5.828 1 97.81 79 ALA A C 1
ATOM 611 O O . ALA A 1 79 ? -8.906 -7.012 6.566 1 97.81 79 ALA A O 1
ATOM 612 N N . LEU A 1 80 ? -7.703 -5.203 5.984 1 98.5 80 LEU A N 1
ATOM 613 C CA . LEU A 1 80 ? -6.727 -5.348 7.055 1 98.5 80 LEU A CA 1
ATOM 614 C C . LEU A 1 80 ? -7.414 -5.395 8.414 1 98.5 80 LEU A C 1
ATOM 616 O O . LEU A 1 80 ? -7.008 -6.16 9.297 1 98.5 80 LEU A O 1
ATOM 620 N N . ASP A 1 81 ? -8.438 -4.602 8.625 1 98.31 81 ASP A N 1
ATOM 621 C CA . ASP A 1 81 ? -9.07 -4.488 9.938 1 98.31 81 ASP A CA 1
ATOM 622 C C . ASP A 1 81 ? -9.938 -5.707 10.234 1 98.31 81 ASP A C 1
ATOM 624 O O . ASP A 1 81 ? -10.414 -5.875 11.359 1 98.31 81 ASP A O 1
ATOM 628 N N . GLU A 1 82 ? -10.141 -6.57 9.289 1 98.19 82 GLU A N 1
ATOM 629 C CA . GLU A 1 82 ? -10.906 -7.797 9.484 1 98.19 82 GLU A CA 1
ATOM 630 C C . GLU A 1 82 ? -10.016 -8.93 9.992 1 98.19 82 GLU A C 1
ATOM 632 O O . GLU A 1 82 ? -10.508 -9.992 10.383 1 98.19 82 GLU A O 1
ATOM 637 N N . MET A 1 83 ? -8.727 -8.664 10.039 1 98.19 83 MET A N 1
ATOM 638 C CA . MET A 1 83 ? -7.766 -9.648 10.516 1 98.19 83 MET A CA 1
ATOM 639 C C . MET A 1 83 ? -7.594 -9.562 12.023 1 98.19 83 MET A C 1
ATOM 641 O O . MET A 1 83 ? -7.652 -8.477 12.602 1 98.19 83 MET A O 1
ATOM 645 N N . GLU A 1 84 ? -7.332 -10.766 12.609 1 98.06 84 GLU A N 1
ATOM 646 C CA . GLU A 1 84 ? -6.871 -10.734 14 1 98.06 84 GLU A CA 1
ATOM 647 C C . GLU A 1 84 ? -5.473 -10.125 14.102 1 98.06 84 GLU A C 1
ATOM 649 O O . GLU A 1 84 ? -4.66 -10.266 13.188 1 98.06 84 GLU A O 1
ATOM 654 N N . LEU A 1 85 ? -5.203 -9.516 15.211 1 97.62 85 LEU A N 1
ATOM 655 C CA . LEU A 1 85 ? -3.982 -8.742 15.383 1 97.62 85 LEU A CA 1
ATOM 656 C C . LEU A 1 85 ? -2.746 -9.609 15.188 1 97.62 85 LEU A C 1
ATOM 658 O O . LEU A 1 85 ? -1.782 -9.195 14.539 1 97.62 85 LEU A O 1
ATOM 662 N N . PRO A 1 86 ? -2.746 -10.867 15.703 1 97.81 86 PRO A N 1
ATOM 663 C CA . PRO A 1 86 ? -1.548 -11.68 15.469 1 97.81 86 PRO A CA 1
ATOM 664 C C . PRO A 1 86 ? -1.259 -11.898 13.992 1 97.81 86 PRO A C 1
ATOM 666 O O . PRO A 1 86 ? -0.095 -11.93 13.578 1 97.81 86 PRO A O 1
ATOM 669 N N . LEU A 1 87 ? -2.289 -12.047 13.156 1 98.38 87 LEU A N 1
ATOM 670 C CA . LEU A 1 87 ? -2.1 -12.211 11.727 1 98.38 87 LEU A CA 1
ATOM 671 C C . LEU A 1 87 ? -1.584 -10.922 11.094 1 98.38 87 LEU A C 1
ATOM 673 O O . LEU A 1 87 ? -0.726 -10.961 10.203 1 98.38 87 LEU A O 1
ATOM 677 N N . VAL A 1 88 ? -2.107 -9.773 11.586 1 98.5 88 VAL A N 1
ATOM 678 C CA . VAL A 1 88 ? -1.66 -8.477 11.094 1 98.5 88 VAL A CA 1
ATOM 679 C C . VAL A 1 88 ? -0.162 -8.32 11.344 1 98.5 88 VAL A C 1
ATOM 681 O O . VAL A 1 88 ? 0.583 -7.902 10.453 1 98.5 88 VAL A O 1
ATOM 684 N N . GLU A 1 89 ? 0.238 -8.641 12.516 1 97.94 89 GLU A N 1
ATOM 685 C CA . GLU A 1 89 ? 1.643 -8.516 12.891 1 97.94 89 GLU A CA 1
ATOM 686 C C . GLU A 1 89 ? 2.52 -9.461 12.078 1 97.94 89 GLU A C 1
ATOM 688 O O . GLU A 1 89 ? 3.592 -9.078 11.609 1 97.94 89 GLU A O 1
ATOM 693 N N . ARG A 1 90 ? 2.055 -10.703 11.922 1 97.81 90 ARG A N 1
ATOM 694 C CA . ARG A 1 90 ? 2.781 -11.68 11.117 1 97.81 90 ARG A CA 1
ATOM 695 C C . ARG A 1 90 ? 2.875 -11.227 9.664 1 97.81 90 ARG A C 1
ATOM 697 O O . ARG A 1 90 ? 3.916 -11.383 9.023 1 97.81 90 ARG A O 1
ATOM 704 N N . LEU A 1 91 ? 1.804 -10.688 9.164 1 98.56 91 LEU A N 1
ATOM 705 C CA . LEU A 1 91 ? 1.782 -10.148 7.809 1 98.56 91 LEU A CA 1
ATOM 706 C C . LEU A 1 91 ? 2.848 -9.07 7.637 1 98.56 91 LEU A C 1
ATOM 708 O O . LEU A 1 91 ? 3.545 -9.031 6.617 1 98.56 91 LEU A O 1
ATOM 712 N N . GLY A 1 92 ? 2.932 -8.172 8.656 1 98.5 92 GLY A N 1
ATOM 713 C CA . GLY A 1 92 ? 3.973 -7.152 8.633 1 98.5 92 GLY A CA 1
ATOM 714 C C . GLY A 1 92 ? 5.375 -7.734 8.594 1 98.5 92 GLY A C 1
ATOM 715 O O . GLY A 1 92 ? 6.219 -7.277 7.82 1 98.5 92 GLY A O 1
ATOM 716 N N . ARG A 1 93 ? 5.586 -8.727 9.375 1 98.19 93 ARG A N 1
ATOM 717 C CA . ARG A 1 93 ? 6.891 -9.375 9.43 1 98.19 93 ARG A CA 1
ATOM 718 C C . ARG A 1 93 ? 7.242 -10.016 8.094 1 98.19 93 ARG A C 1
ATOM 720 O O . ARG A 1 93 ? 8.352 -9.836 7.582 1 98.19 93 ARG A O 1
ATOM 727 N N . VAL A 1 94 ? 6.309 -10.766 7.527 1 98.62 94 VAL A N 1
ATOM 728 C CA . VAL A 1 94 ? 6.539 -11.43 6.25 1 98.62 94 VAL A CA 1
ATOM 729 C C . VAL A 1 94 ? 6.836 -10.391 5.172 1 98.62 94 VAL A C 1
ATOM 731 O O . VAL A 1 94 ? 7.809 -10.523 4.426 1 98.62 94 VAL A O 1
ATOM 734 N N . THR A 1 95 ? 6.055 -9.336 5.137 1 98.81 95 THR A N 1
ATOM 735 C CA . THR A 1 95 ? 6.23 -8.289 4.137 1 98.81 95 THR A CA 1
ATOM 736 C C . THR A 1 95 ? 7.598 -7.629 4.281 1 98.81 95 THR A C 1
ATOM 738 O O . THR A 1 95 ? 8.258 -7.324 3.283 1 98.81 95 THR A O 1
ATOM 741 N N . HIS A 1 96 ? 8.039 -7.461 5.52 1 98.81 96 HIS A N 1
ATOM 742 C CA . HIS A 1 96 ? 9.359 -6.922 5.824 1 98.81 96 HIS A CA 1
ATOM 743 C C . HIS A 1 96 ? 10.461 -7.758 5.18 1 98.81 96 HIS A C 1
ATOM 745 O O . HIS A 1 96 ? 11.344 -7.219 4.508 1 98.81 96 HIS A O 1
ATOM 751 N N . PHE A 1 97 ? 10.383 -8.977 5.34 1 98.81 97 PHE A N 1
ATOM 752 C CA . PHE A 1 97 ? 11.461 -9.836 4.867 1 98.81 97 PHE A CA 1
ATOM 753 C C . PHE A 1 97 ? 11.359 -10.047 3.359 1 98.81 97 PHE A C 1
ATOM 755 O O . PHE A 1 97 ? 12.375 -10.211 2.682 1 98.81 97 PHE A O 1
ATOM 762 N N . VAL A 1 98 ? 10.125 -10.047 2.762 1 98.94 98 VAL A N 1
ATOM 763 C CA . VAL A 1 98 ? 10 -10.062 1.309 1 98.94 98 VAL A CA 1
ATOM 764 C C . VAL A 1 98 ? 10.695 -8.836 0.718 1 98.94 98 VAL A C 1
ATOM 766 O O . VAL A 1 98 ? 11.469 -8.953 -0.239 1 98.94 98 VAL A O 1
ATOM 769 N N . ARG A 1 99 ? 10.469 -7.668 1.334 1 98.88 99 ARG A N 1
ATOM 770 C CA . ARG A 1 99 ? 11.117 -6.453 0.855 1 98.88 99 ARG A CA 1
ATOM 771 C C . ARG A 1 99 ? 12.633 -6.559 0.974 1 98.88 99 ARG A C 1
ATOM 773 O O . ARG A 1 99 ? 13.359 -6.098 0.092 1 98.88 99 ARG A O 1
ATOM 780 N N . ARG A 1 100 ? 13.078 -7.102 2.039 1 98.75 100 ARG A N 1
ATOM 781 C CA . ARG A 1 100 ? 14.516 -7.277 2.221 1 98.75 100 ARG A CA 1
ATOM 782 C C . ARG A 1 100 ? 15.102 -8.195 1.15 1 98.75 100 ARG A C 1
ATOM 784 O O . ARG A 1 100 ? 16.172 -7.93 0.61 1 98.75 100 ARG A O 1
ATOM 791 N N . ALA A 1 101 ? 14.414 -9.305 0.863 1 98.81 101 ALA A N 1
ATOM 792 C CA . ALA A 1 101 ? 14.836 -10.195 -0.21 1 98.81 101 ALA A CA 1
ATOM 793 C C . ALA A 1 101 ? 14.938 -9.453 -1.537 1 98.81 101 ALA A C 1
ATOM 795 O O . ALA A 1 101 ? 15.914 -9.617 -2.273 1 98.81 101 ALA A O 1
ATOM 796 N N . MET A 1 102 ? 13.945 -8.617 -1.83 1 98.81 102 MET A N 1
ATOM 797 C CA . MET A 1 102 ? 13.906 -7.867 -3.082 1 98.81 102 MET A CA 1
ATOM 798 C C . MET A 1 102 ? 15.086 -6.906 -3.18 1 98.81 102 MET A C 1
ATOM 800 O O . MET A 1 102 ? 15.617 -6.672 -4.27 1 98.81 102 MET A O 1
ATOM 804 N N . ARG A 1 103 ? 15.469 -6.383 -2.02 1 98.31 103 ARG A N 1
ATOM 805 C CA . ARG A 1 103 ? 16.641 -5.504 -1.993 1 98.31 103 ARG A CA 1
ATOM 806 C C . ARG A 1 103 ? 17.922 -6.301 -2.129 1 98.31 103 ARG A C 1
ATOM 808 O O . ARG A 1 103 ? 18.734 -6.043 -3.029 1 98.31 103 ARG A O 1
ATOM 815 N N . GLU A 1 104 ? 18.141 -7.273 -1.346 1 98.31 104 GLU A N 1
ATOM 816 C CA . GLU A 1 104 ? 19.438 -7.926 -1.181 1 98.31 104 GLU A CA 1
ATOM 817 C C . GLU A 1 104 ? 19.703 -8.922 -2.303 1 98.31 104 GLU A C 1
ATOM 819 O O . GLU A 1 104 ? 20.859 -9.141 -2.689 1 98.31 104 GLU A O 1
ATOM 824 N N . ARG A 1 105 ? 18.609 -9.523 -2.768 1 98.56 105 ARG A N 1
ATOM 825 C CA . ARG A 1 105 ? 18.797 -10.602 -3.732 1 98.56 105 ARG A CA 1
ATOM 826 C C . ARG A 1 105 ? 18.484 -10.133 -5.148 1 98.56 105 ARG A C 1
ATOM 828 O O . ARG A 1 105 ? 19.078 -10.609 -6.113 1 98.56 105 ARG A O 1
ATOM 835 N N . LEU A 1 106 ? 17.531 -9.195 -5.324 1 98.44 106 LEU A N 1
ATOM 836 C CA . LEU A 1 106 ? 17.141 -8.773 -6.664 1 98.44 106 LEU A CA 1
ATOM 837 C C . LEU A 1 106 ? 17.766 -7.426 -7.012 1 98.44 106 LEU A C 1
ATOM 839 O O . LEU A 1 106 ? 17.703 -6.988 -8.164 1 98.44 106 LEU A O 1
ATOM 843 N N . GLY A 1 107 ? 18.281 -6.719 -5.996 1 97.25 107 GLY A N 1
ATOM 844 C CA . GLY A 1 107 ? 18.938 -5.445 -6.23 1 97.25 107 GLY A CA 1
ATOM 845 C C . GLY A 1 107 ? 17.969 -4.301 -6.465 1 97.25 107 GLY A C 1
ATOM 846 O O . GLY A 1 107 ? 18.312 -3.318 -7.125 1 97.25 107 GLY A O 1
ATOM 847 N N . LEU A 1 108 ? 16.781 -4.438 -5.988 1 96 108 LEU A N 1
ATOM 848 C CA . LEU A 1 108 ? 15.773 -3.398 -6.191 1 96 108 LEU A CA 1
ATOM 849 C C . LEU A 1 108 ? 15.977 -2.246 -5.211 1 96 108 LEU A C 1
ATOM 851 O O . LEU A 1 108 ? 15.891 -2.438 -3.996 1 96 108 LEU A O 1
ATOM 855 N N . ALA A 1 109 ? 16.094 -1.074 -5.773 1 92.12 109 ALA A N 1
ATOM 856 C CA . ALA A 1 109 ? 16.297 0.118 -4.953 1 92.12 109 ALA A CA 1
ATOM 857 C C . ALA A 1 109 ? 14.961 0.656 -4.438 1 92.12 109 ALA A C 1
ATOM 859 O O . ALA A 1 109 ? 14.914 1.327 -3.404 1 92.12 109 ALA A O 1
ATOM 860 N N . ALA A 1 110 ? 13.891 0.354 -5.16 1 95.56 110 ALA A N 1
ATOM 861 C CA . ALA A 1 110 ? 12.586 0.861 -4.75 1 95.56 110 ALA A CA 1
ATOM 862 C C . ALA A 1 110 ? 11.469 -0.109 -5.137 1 95.56 110 ALA A C 1
ATOM 864 O O . ALA A 1 110 ? 11.562 -0.793 -6.16 1 95.56 110 ALA A O 1
ATOM 865 N N . VAL A 1 111 ? 10.508 -0.165 -4.305 1 97.69 111 VAL A N 1
ATOM 866 C CA . VAL A 1 111 ? 9.312 -0.991 -4.473 1 97.69 111 VAL A CA 1
ATOM 867 C C . VAL A 1 111 ? 8.07 -0.182 -4.117 1 97.69 111 VAL A C 1
ATOM 869 O O . VAL A 1 111 ? 8.102 0.66 -3.217 1 97.69 111 VAL A O 1
ATOM 872 N N . GLN A 1 112 ? 7.02 -0.425 -4.875 1 96.5 112 GLN A N 1
ATOM 873 C CA . GLN A 1 112 ? 5.715 0.139 -4.535 1 96.5 112 GLN A CA 1
ATOM 874 C C . GLN A 1 112 ? 4.805 -0.917 -3.916 1 96.5 112 GLN A C 1
ATOM 876 O O . GLN A 1 112 ? 4.656 -2.014 -4.461 1 96.5 112 GLN A O 1
ATOM 881 N N . MET A 1 113 ? 4.246 -0.585 -2.791 1 97.75 113 MET A N 1
ATOM 882 C CA . MET A 1 113 ? 3.285 -1.481 -2.156 1 97.75 113 MET A CA 1
ATOM 883 C C . MET A 1 113 ? 1.863 -0.949 -2.305 1 97.75 113 MET A C 1
ATOM 885 O O . MET A 1 113 ? 1.594 0.21 -1.981 1 97.75 113 MET A O 1
ATOM 889 N N . TYR A 1 114 ? 0.977 -1.8 -2.873 1 96.19 114 TYR A N 1
ATOM 890 C CA . TYR A 1 114 ? -0.422 -1.438 -3.078 1 96.19 114 TYR A CA 1
ATOM 891 C C . TYR A 1 114 ? -1.35 -2.49 -2.48 1 96.19 114 TYR A C 1
ATOM 893 O O . TYR A 1 114 ? -1.204 -3.684 -2.756 1 96.19 114 TYR A O 1
ATOM 901 N N . GLN A 1 115 ? -2.166 -2.121 -1.655 1 97.25 115 GLN A N 1
ATOM 902 C CA . GLN A 1 115 ? -3.314 -2.912 -1.229 1 97.25 115 GLN A CA 1
ATOM 903 C C . GLN A 1 115 ? -4.625 -2.213 -1.576 1 97.25 115 GLN A C 1
ATOM 905 O O . GLN A 1 115 ? -4.945 -1.165 -1.01 1 97.25 115 GLN A O 1
ATOM 910 N N . GLU A 1 116 ? -5.32 -2.795 -2.51 1 95.06 116 GLU A N 1
ATOM 911 C CA . GLU A 1 116 ? -6.574 -2.223 -2.982 1 95.06 116 GLU A CA 1
ATOM 912 C C . GLU A 1 116 ? -7.773 -3.016 -2.469 1 95.06 116 GLU A C 1
ATOM 914 O O . GLU A 1 116 ? -7.992 -4.156 -2.883 1 95.06 116 GLU A O 1
ATOM 919 N N . GLU A 1 117 ? -8.492 -2.359 -1.638 1 95.44 117 GLU A N 1
ATOM 920 C CA . GLU A 1 117 ? -9.758 -2.986 -1.27 1 95.44 117 GLU A CA 1
ATOM 921 C C . GLU A 1 117 ? -10.758 -2.938 -2.424 1 95.44 117 GLU A C 1
ATOM 923 O O . GLU A 1 117 ? -10.953 -1.887 -3.039 1 95.44 117 GLU A O 1
ATOM 928 N N . LYS A 1 118 ? -11.297 -4.062 -2.688 1 90.12 118 LYS A N 1
ATOM 929 C CA . LYS A 1 118 ? -12.297 -4.152 -3.748 1 90.12 118 LYS A CA 1
ATOM 930 C C . LYS A 1 118 ? -13.711 -4.121 -3.172 1 90.12 118 LYS A C 1
ATOM 932 O O . LYS A 1 118 ? -13.953 -4.617 -2.068 1 90.12 118 LYS A O 1
ATOM 937 N N . LEU A 1 119 ? -14.531 -3.51 -3.953 1 85.94 119 LEU A N 1
ATOM 938 C CA . LEU A 1 119 ? -15.938 -3.494 -3.553 1 85.94 119 LEU A CA 1
ATOM 939 C C . LEU A 1 119 ? -16.609 -4.824 -3.881 1 85.94 119 LEU A C 1
ATOM 941 O O . LEU A 1 119 ? -17.547 -5.23 -3.195 1 85.94 119 LEU A O 1
ATOM 945 N N . ASP A 1 120 ? -15.992 -5.414 -4.945 1 86.94 120 ASP A N 1
ATOM 946 C CA . ASP A 1 120 ? -16.516 -6.707 -5.363 1 86.94 120 ASP A CA 1
ATOM 947 C C . ASP A 1 120 ? -15.508 -7.824 -5.113 1 86.94 120 ASP A C 1
ATOM 949 O O . ASP A 1 120 ? -14.398 -7.785 -5.633 1 86.94 120 ASP A O 1
ATOM 953 N N . ARG A 1 121 ? -15.906 -8.867 -4.344 1 91.25 121 ARG A N 1
ATOM 954 C CA . ARG A 1 121 ? -15.102 -10.055 -4.051 1 91.25 121 ARG A CA 1
ATOM 955 C C . ARG A 1 121 ? -13.758 -9.664 -3.436 1 91.25 121 ARG A C 1
ATOM 957 O O . ARG A 1 121 ? -12.711 -10.094 -3.914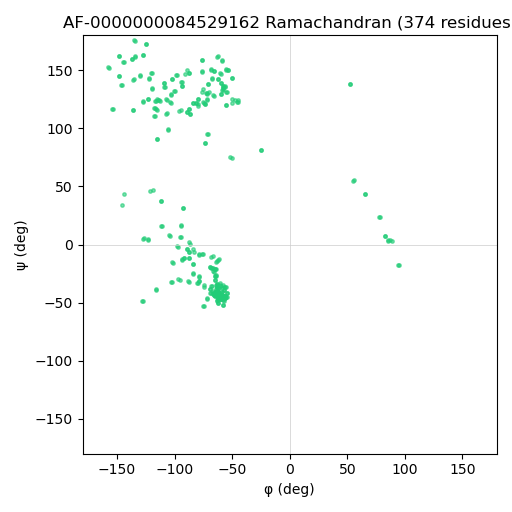 1 91.25 121 ARG A O 1
ATOM 964 N N . PRO A 1 122 ? -13.859 -8.938 -2.375 1 92.44 122 PRO A N 1
ATOM 965 C CA . PRO A 1 122 ? -12.602 -8.5 -1.765 1 92.44 122 PRO A CA 1
ATOM 966 C C . PRO A 1 122 ? -11.789 -9.656 -1.186 1 92.44 122 PRO A C 1
ATOM 968 O O . PRO A 1 122 ? -12.352 -10.562 -0.573 1 92.44 122 PRO A O 1
ATOM 971 N N . HIS A 1 123 ? -10.562 -9.766 -1.524 1 97.31 123 HIS A N 1
ATOM 972 C CA . HIS A 1 123 ? -9.578 -10.656 -0.92 1 97.31 123 HIS A CA 1
ATOM 973 C C . HIS A 1 123 ? -8.25 -9.945 -0.696 1 97.31 123 HIS A C 1
ATOM 975 O O . HIS A 1 123 ? -7.605 -9.516 -1.653 1 97.31 123 HIS A O 1
ATOM 981 N N . PHE A 1 124 ? -7.949 -9.844 0.487 1 98.19 124 PHE A N 1
ATOM 982 C CA . PHE A 1 124 ? -6.781 -9.055 0.856 1 98.19 124 PHE A CA 1
ATOM 983 C C . PHE A 1 124 ? -5.527 -9.594 0.178 1 98.19 124 PHE A C 1
ATOM 985 O O . PHE A 1 124 ? -5.273 -10.805 0.198 1 98.19 124 PHE A O 1
ATOM 992 N N . HIS A 1 125 ? -4.75 -8.773 -0.395 1 97.88 125 HIS A N 1
ATOM 993 C CA . HIS A 1 125 ? -3.389 -9.016 -0.861 1 97.88 125 HIS A CA 1
ATOM 994 C C . HIS A 1 125 ? -2.613 -7.707 -0.984 1 97.88 125 HIS A C 1
ATOM 996 O O . HIS A 1 125 ? -3.205 -6.645 -1.184 1 97.88 125 HIS A O 1
ATOM 1002 N N . MET A 1 126 ? -1.356 -7.805 -0.849 1 98.25 126 MET A N 1
ATOM 1003 C CA . MET A 1 126 ? -0.457 -6.664 -0.991 1 98.25 126 MET A CA 1
ATOM 1004 C C . MET A 1 126 ? 0.483 -6.855 -2.176 1 98.25 126 MET A C 1
ATOM 1006 O O . MET A 1 126 ? 1.292 -7.785 -2.188 1 98.25 126 MET A O 1
ATOM 1010 N N . TRP A 1 127 ? 0.315 -5.949 -3.145 1 98.06 127 TRP A N 1
ATOM 1011 C CA . TRP A 1 127 ? 1.277 -5.895 -4.242 1 98.06 127 TRP A CA 1
ATOM 1012 C C . TRP A 1 127 ? 2.604 -5.305 -3.771 1 98.06 127 TRP A C 1
ATOM 1014 O O . TRP A 1 127 ? 2.629 -4.27 -3.098 1 98.06 127 TRP A O 1
ATOM 1024 N N . MET A 1 128 ? 3.627 -5.953 -4.074 1 98.75 128 MET A N 1
ATOM 1025 C CA . MET A 1 128 ? 4.969 -5.387 -3.996 1 98.75 128 MET A CA 1
ATOM 1026 C C . MET A 1 128 ? 5.605 -5.301 -5.379 1 98.75 128 MET A C 1
ATOM 1028 O O . MET A 1 128 ? 6.254 -6.246 -5.832 1 98.75 128 MET A O 1
ATOM 1032 N N . LEU A 1 129 ? 5.395 -4.176 -6.012 1 97.94 129 LEU A N 1
ATOM 1033 C CA . LEU A 1 129 ? 5.77 -3.955 -7.406 1 97.94 129 LEU A CA 1
ATOM 1034 C C . LEU A 1 129 ? 7.207 -3.461 -7.512 1 97.94 129 LEU A C 1
ATOM 1036 O O . LEU A 1 129 ? 7.531 -2.375 -7.023 1 97.94 129 LEU A O 1
ATOM 1040 N N . PRO A 1 130 ? 8.07 -4.242 -8.141 1 98.19 130 PRO A N 1
ATOM 1041 C CA . PRO A 1 130 ? 9.445 -3.775 -8.344 1 98.19 130 PRO A CA 1
ATOM 1042 C C . PRO A 1 130 ? 9.547 -2.65 -9.367 1 98.19 130 PRO A C 1
ATOM 1044 O O . PRO A 1 130 ? 8.875 -2.693 -10.406 1 98.19 130 PRO A O 1
ATOM 1047 N N . LEU A 1 131 ? 10.328 -1.7 -9.094 1 96.06 131 LEU A N 1
ATOM 1048 C CA . LEU A 1 131 ? 10.641 -0.631 -10.031 1 96.06 131 LEU A CA 1
ATOM 1049 C C . LEU A 1 131 ? 12.047 -0.794 -10.594 1 96.06 131 LEU A C 1
ATOM 1051 O O . LEU A 1 131 ? 13.023 -0.401 -9.953 1 96.06 131 LEU A O 1
ATOM 1055 N N . TRP A 1 132 ? 12.109 -1.343 -11.766 1 97 132 TRP A N 1
ATOM 1056 C CA . TRP A 1 132 ? 13.406 -1.549 -12.398 1 97 132 TRP A CA 1
ATOM 1057 C C . TRP A 1 132 ? 13.914 -0.254 -13.023 1 97 132 TRP A C 1
ATOM 1059 O O . TRP A 1 132 ? 13.32 0.271 -13.961 1 97 132 TRP A O 1
ATOM 1069 N N . PRO A 1 133 ? 15.055 0.214 -12.594 1 94.19 133 PRO A N 1
ATOM 1070 C CA . PRO A 1 133 ? 15.5 1.554 -12.977 1 94.19 133 PRO A CA 1
ATOM 1071 C C . PRO A 1 133 ? 15.742 1.688 -14.477 1 94.19 133 PRO A C 1
ATOM 1073 O O . PRO A 1 133 ? 15.398 2.711 -15.07 1 94.19 133 PRO A O 1
ATOM 1076 N N . ASP A 1 134 ? 16.328 0.688 -15.078 1 95.44 134 ASP A N 1
ATOM 1077 C CA . ASP A 1 134 ? 16.609 0.764 -16.5 1 95.44 134 ASP A CA 1
ATOM 1078 C C . ASP A 1 134 ? 15.328 0.831 -17.328 1 95.44 134 ASP A C 1
ATOM 1080 O O . ASP A 1 134 ? 15.234 1.593 -18.281 1 95.44 134 ASP A O 1
ATOM 1084 N N . THR A 1 135 ? 14.32 0.018 -16.906 1 95.62 135 THR A N 1
ATOM 1085 C CA . THR A 1 135 ? 13.039 0.024 -17.609 1 95.62 135 THR A CA 1
ATOM 1086 C C . THR A 1 135 ? 12.336 1.364 -17.422 1 95.62 135 THR A C 1
ATOM 1088 O O . THR A 1 135 ? 11.82 1.933 -18.391 1 95.62 135 THR A O 1
ATOM 1091 N N . MET A 1 136 ? 12.375 1.898 -16.234 1 94.44 136 MET A N 1
ATOM 1092 C CA . MET A 1 136 ? 11.734 3.188 -15.969 1 94.44 136 MET A CA 1
ATOM 1093 C C . MET A 1 136 ? 12.375 4.289 -16.812 1 94.44 136 MET A C 1
ATOM 1095 O O . MET A 1 136 ? 11.68 5.078 -17.438 1 94.44 136 MET A O 1
ATOM 1099 N N . ALA A 1 137 ? 13.664 4.277 -16.844 1 94.81 137 ALA A N 1
ATOM 1100 C CA . ALA A 1 137 ? 14.398 5.297 -17.594 1 94.81 137 ALA A CA 1
ATOM 1101 C C . ALA A 1 137 ? 14.141 5.176 -19.094 1 94.81 137 ALA A C 1
ATOM 1103 O O . ALA A 1 137 ? 13.867 6.172 -19.766 1 94.81 137 ALA A O 1
ATOM 1104 N N . ALA A 1 138 ? 14.156 3.98 -19.594 1 97.19 138 ALA A N 1
ATOM 1105 C CA . ALA A 1 138 ? 14.016 3.729 -21.031 1 97.19 138 ALA A CA 1
ATOM 1106 C C . ALA A 1 138 ? 12.633 4.125 -21.531 1 97.19 138 ALA A C 1
ATOM 1108 O O . ALA A 1 138 ? 12.469 4.5 -22.688 1 97.19 138 ALA A O 1
ATOM 1109 N N . HIS A 1 139 ? 11.664 4.148 -20.609 1 96.81 139 HIS A N 1
ATOM 1110 C CA . HIS A 1 139 ? 10.289 4.34 -21.078 1 96.81 139 HIS A CA 1
ATOM 1111 C C . HIS A 1 139 ? 9.648 5.555 -20.406 1 96.81 139 HIS A C 1
ATOM 1113 O O . HIS A 1 139 ? 8.445 5.781 -20.547 1 96.81 139 HIS A O 1
ATOM 1119 N N . GLY A 1 140 ? 10.398 6.289 -19.609 1 94.5 140 GLY A N 1
ATOM 1120 C CA . GLY A 1 140 ? 9.891 7.496 -18.984 1 94.5 140 GLY A CA 1
ATOM 1121 C C . GLY A 1 140 ? 8.773 7.227 -17.984 1 94.5 140 GLY A C 1
ATOM 1122 O O . GLY A 1 140 ? 7.73 7.879 -18.031 1 94.5 140 GLY A O 1
ATOM 1123 N N . ILE A 1 141 ? 8.922 6.188 -17.125 1 92.31 141 ILE A N 1
ATOM 1124 C CA . ILE A 1 141 ? 7.898 5.785 -16.172 1 92.31 141 ILE A CA 1
ATOM 1125 C C . ILE A 1 141 ? 8.008 6.637 -14.914 1 92.31 141 ILE A C 1
ATOM 1127 O O . ILE A 1 141 ? 9.07 6.691 -14.281 1 92.31 141 ILE A O 1
ATOM 1131 N N . ASN A 1 142 ? 6.922 7.332 -14.578 1 89.56 142 ASN A N 1
ATOM 1132 C CA . ASN A 1 142 ? 6.738 7.961 -13.273 1 89.56 142 ASN A CA 1
ATOM 1133 C C . ASN A 1 142 ? 5.965 7.055 -12.32 1 89.56 142 ASN A C 1
ATOM 1135 O O . ASN A 1 142 ? 4.793 6.758 -12.547 1 89.56 142 ASN A O 1
ATOM 1139 N N . PRO A 1 143 ? 6.574 6.633 -11.273 1 86.69 143 PRO A N 1
ATOM 1140 C CA . PRO A 1 143 ? 5.945 5.621 -10.422 1 86.69 143 PRO A CA 1
ATOM 1141 C C . PRO A 1 143 ? 5.02 6.227 -9.367 1 86.69 143 PRO A C 1
ATOM 1143 O O . PRO A 1 143 ? 4.34 5.496 -8.641 1 86.69 143 PRO A O 1
ATOM 1146 N N . ARG A 1 144 ? 4.844 7.523 -9.289 1 87.06 144 ARG A N 1
ATOM 1147 C CA . ARG A 1 144 ? 4.027 8.164 -8.258 1 87.06 144 ARG A CA 1
ATOM 1148 C C . ARG A 1 144 ? 2.541 7.992 -8.555 1 87.06 144 ARG A C 1
ATOM 1150 O O . ARG A 1 144 ? 2.08 8.297 -9.656 1 87.06 144 ARG A O 1
ATOM 1157 N N . ILE A 1 145 ? 1.84 7.578 -7.57 1 83.12 145 ILE A N 1
ATOM 1158 C CA . ILE A 1 145 ? 0.452 7.172 -7.762 1 83.12 145 ILE A CA 1
ATOM 1159 C C . ILE A 1 145 ? -0.36 8.352 -8.297 1 83.12 145 ILE A C 1
ATOM 1161 O O . ILE A 1 145 ? -1.283 8.164 -9.094 1 83.12 145 ILE A O 1
ATOM 1165 N N . TYR A 1 146 ? -0.049 9.578 -7.922 1 80 146 TYR A N 1
ATOM 1166 C CA . TYR A 1 146 ? -0.868 10.719 -8.328 1 80 146 TYR A CA 1
ATOM 1167 C C . TYR A 1 146 ? -0.466 11.211 -9.711 1 80 146 TYR A C 1
ATOM 1169 O O . TYR A 1 146 ? -1.104 12.117 -10.258 1 80 146 TYR A O 1
ATOM 1177 N N . GLU A 1 147 ? 0.512 10.727 -10.383 1 77.88 147 GLU A N 1
ATOM 1178 C CA . GLU A 1 147 ? 0.908 11.039 -11.75 1 77.88 147 GLU A CA 1
ATOM 1179 C C . GLU A 1 147 ? 1.469 9.805 -12.453 1 77.88 147 GLU A C 1
ATOM 1181 O O . GLU A 1 147 ? 2.297 9.922 -13.359 1 77.88 147 GLU A O 1
ATOM 1186 N N . SER A 1 148 ? 0.941 8.727 -12.125 1 73.94 148 SER A N 1
ATOM 1187 C CA . SER A 1 148 ? 1.649 7.504 -12.477 1 73.94 148 SER A CA 1
ATOM 1188 C C . SER A 1 148 ? 1.236 7.004 -13.859 1 73.94 148 SER A C 1
ATOM 1190 O O . SER A 1 148 ? 0.165 7.355 -14.359 1 73.94 148 SER A O 1
ATOM 1192 N N . ASN A 1 149 ? 2.18 6.402 -14.398 1 87.88 149 ASN A N 1
ATOM 1193 C CA . ASN A 1 149 ? 1.883 5.551 -15.547 1 87.88 149 ASN A CA 1
ATOM 1194 C C . ASN A 1 149 ? 2.24 4.094 -15.273 1 87.88 149 ASN A C 1
ATOM 1196 O O . ASN A 1 149 ? 2.904 3.449 -16.078 1 87.88 149 ASN A O 1
ATOM 1200 N N . ILE A 1 150 ? 1.761 3.705 -14.062 1 90.38 150 ILE A N 1
ATOM 1201 C CA . ILE A 1 150 ? 2.01 2.34 -13.617 1 90.38 150 ILE A CA 1
ATOM 1202 C C . ILE A 1 150 ? 1.312 1.354 -14.555 1 90.38 150 ILE A C 1
ATOM 1204 O O . ILE A 1 150 ? 1.837 0.273 -14.828 1 90.38 150 ILE A O 1
ATOM 1208 N N . ALA A 1 151 ? 0.117 1.723 -15 1 90.12 151 ALA A N 1
ATOM 1209 C CA . ALA A 1 151 ? -0.582 0.863 -15.953 1 90.12 151 ALA A CA 1
ATOM 1210 C C . ALA A 1 151 ? 0.29 0.573 -17.172 1 90.12 151 ALA A C 1
ATOM 1212 O O . ALA A 1 151 ? 0.377 -0.571 -17.625 1 90.12 151 ALA A O 1
ATOM 1213 N N . ARG A 1 152 ? 0.887 1.635 -17.625 1 92.56 152 ARG A N 1
ATOM 1214 C CA . ARG A 1 152 ? 1.804 1.463 -18.75 1 92.56 152 ARG A CA 1
ATOM 1215 C C . ARG A 1 152 ? 3.002 0.607 -18.359 1 92.56 152 ARG A C 1
ATOM 1217 O O . ARG A 1 152 ? 3.398 -0.298 -19.094 1 92.56 152 ARG A O 1
ATOM 1224 N N . TYR A 1 153 ? 3.562 0.864 -17.234 1 95.56 153 TYR A N 1
ATOM 1225 C CA . TYR A 1 153 ? 4.723 0.125 -16.75 1 95.56 153 TYR A CA 1
ATOM 1226 C C . TYR A 1 153 ? 4.445 -1.374 -16.734 1 95.56 153 TYR A C 1
ATOM 1228 O O . TYR A 1 153 ? 5.277 -2.166 -17.188 1 95.56 153 TYR A O 1
ATOM 1236 N N . LEU A 1 154 ? 3.258 -1.761 -16.312 1 95.31 154 LEU A N 1
ATOM 1237 C CA . LEU A 1 154 ? 2.887 -3.166 -16.172 1 95.31 154 LEU A CA 1
ATOM 1238 C C . LEU A 1 154 ? 2.869 -3.857 -17.531 1 95.31 154 LEU A C 1
ATOM 1240 O O . LEU A 1 154 ? 3.189 -5.043 -17.641 1 95.31 154 LEU A O 1
ATOM 1244 N N . THR A 1 155 ? 2.633 -3.137 -18.562 1 94.94 155 THR A N 1
ATOM 1245 C CA . THR A 1 155 ? 2.455 -3.734 -19.891 1 94.94 155 THR A CA 1
ATOM 1246 C C . THR A 1 155 ? 3.795 -3.861 -20.609 1 94.94 155 THR A C 1
ATOM 1248 O O . THR A 1 155 ? 3.865 -4.422 -21.703 1 94.94 155 THR A O 1
ATOM 1251 N N . LEU A 1 156 ? 4.844 -3.381 -20.031 1 96.94 156 LEU A N 1
ATOM 1252 C CA . LEU A 1 156 ? 6.148 -3.379 -20.688 1 96.94 156 LEU A CA 1
ATOM 1253 C C . LEU A 1 156 ? 6.797 -4.758 -20.609 1 96.94 156 LEU A C 1
ATOM 1255 O O . LEU A 1 156 ? 7.805 -5.016 -21.266 1 96.94 156 LEU A O 1
ATOM 1259 N N . PHE A 1 157 ? 6.223 -5.648 -19.859 1 97.62 157 PHE A N 1
ATOM 1260 C CA . PHE A 1 157 ? 6.801 -6.965 -19.609 1 97.62 157 PHE A CA 1
ATOM 1261 C C . PHE A 1 157 ? 5.91 -8.062 -20.172 1 97.62 157 PHE A C 1
ATOM 1263 O O . PHE A 1 157 ? 4.73 -8.156 -19.828 1 97.62 157 PHE A O 1
ATOM 1270 N N . ALA A 1 158 ? 6.492 -8.844 -21.016 1 96.62 158 ALA A N 1
ATOM 1271 C CA . ALA A 1 158 ? 5.793 -9.992 -21.578 1 96.62 158 ALA A CA 1
ATOM 1272 C C . ALA A 1 158 ? 6.352 -11.305 -21.031 1 96.62 158 ALA A C 1
ATOM 1274 O O . ALA A 1 158 ? 7.562 -11.438 -20.844 1 96.62 158 ALA A O 1
ATOM 1275 N N . LEU A 1 159 ? 5.449 -12.219 -20.75 1 96.94 159 LEU A N 1
ATOM 1276 C CA . LEU A 1 159 ? 5.863 -13.477 -20.156 1 96.94 159 LEU A CA 1
ATOM 1277 C C . LEU A 1 159 ? 6.906 -14.18 -21.016 1 96.94 159 LEU A C 1
ATOM 1279 O O . LEU A 1 159 ? 7.934 -14.633 -20.516 1 96.94 159 LEU A O 1
ATOM 1283 N N . ASP A 1 160 ? 6.711 -14.219 -22.266 1 95.62 160 ASP A N 1
ATOM 1284 C CA . ASP A 1 160 ? 7.594 -14.938 -23.188 1 95.62 160 ASP A CA 1
ATOM 1285 C C . ASP A 1 160 ? 9.031 -14.43 -23.078 1 95.62 160 ASP A C 1
ATOM 1287 O O . ASP A 1 160 ? 9.977 -15.219 -23.094 1 95.62 160 ASP A O 1
ATOM 1291 N N . SER A 1 161 ? 9.188 -13.188 -22.875 1 97.12 161 SER A N 1
ATOM 1292 C CA . SER A 1 161 ? 10.516 -12.586 -22.875 1 97.12 161 SER A CA 1
ATOM 1293 C C . SER A 1 161 ? 11.094 -12.508 -21.469 1 97.12 161 SER A C 1
ATOM 1295 O O . SER A 1 161 ? 12.297 -12.297 -21.297 1 97.12 161 SER A O 1
ATOM 1297 N N . HIS A 1 162 ? 10.211 -12.742 -20.438 1 98.12 162 HIS A N 1
ATOM 1298 C CA . HIS A 1 162 ? 10.711 -12.453 -19.094 1 98.12 162 HIS A CA 1
ATOM 1299 C C . HIS A 1 162 ? 10.531 -13.656 -18.172 1 98.12 162 HIS A C 1
ATOM 1301 O O . HIS A 1 162 ? 10.836 -13.578 -16.984 1 98.12 162 HIS A O 1
ATOM 1307 N N . GLU A 1 163 ? 10.078 -14.758 -18.719 1 98 163 GLU A N 1
ATOM 1308 C CA . GLU A 1 163 ? 9.789 -15.914 -17.875 1 98 163 GLU A CA 1
ATOM 1309 C C . GLU A 1 163 ? 11.016 -16.344 -17.078 1 98 163 GLU A C 1
ATOM 1311 O O . GLU A 1 163 ? 10.914 -16.609 -15.883 1 98 163 GLU A O 1
ATOM 1316 N N . LYS A 1 164 ? 12.164 -16.422 -17.75 1 98.25 164 LYS A N 1
ATOM 1317 C CA . LYS A 1 164 ? 13.383 -16.844 -17.062 1 98.25 164 LYS A CA 1
ATOM 1318 C C . LYS A 1 164 ? 13.711 -15.93 -15.891 1 98.25 164 LYS A C 1
ATOM 1320 O O . LYS A 1 164 ? 14.062 -16.406 -14.805 1 98.25 164 LYS A O 1
ATOM 1325 N N . GLU A 1 165 ? 13.594 -14.617 -16.125 1 98.5 165 GLU A N 1
ATOM 1326 C CA . GLU A 1 165 ? 13.898 -13.648 -15.078 1 98.5 165 GLU A CA 1
ATOM 1327 C C . GLU A 1 165 ? 12.867 -13.727 -13.953 1 98.5 165 GLU A C 1
ATOM 1329 O O . GLU A 1 165 ? 13.219 -13.555 -12.781 1 98.5 165 GLU A O 1
ATOM 1334 N N . ILE A 1 166 ? 11.633 -13.984 -14.266 1 98.75 166 ILE A N 1
ATOM 1335 C CA . ILE A 1 166 ? 10.578 -14.148 -13.273 1 98.75 166 ILE A CA 1
ATOM 1336 C C . ILE A 1 166 ? 10.898 -15.344 -12.375 1 98.75 166 ILE A C 1
ATOM 1338 O O . ILE A 1 166 ? 10.828 -15.234 -11.148 1 98.75 166 ILE A O 1
ATOM 1342 N N . ARG A 1 167 ? 11.273 -16.453 -12.977 1 98.56 167 ARG A N 1
ATOM 1343 C CA . ARG A 1 167 ? 11.609 -17.656 -12.219 1 98.56 167 ARG A CA 1
ATOM 1344 C C . ARG A 1 167 ? 12.852 -17.438 -11.367 1 98.56 167 ARG A C 1
ATOM 1346 O O . ARG A 1 167 ? 12.914 -17.891 -10.227 1 98.56 167 ARG A O 1
ATOM 1353 N N . ARG A 1 168 ? 13.812 -16.766 -11.922 1 98.75 168 ARG A N 1
ATOM 1354 C CA . ARG A 1 168 ? 15.016 -16.469 -11.156 1 98.75 168 ARG A CA 1
ATOM 1355 C C . ARG A 1 168 ? 14.68 -15.625 -9.922 1 98.75 168 ARG A C 1
ATOM 1357 O O . ARG A 1 168 ? 15.156 -15.914 -8.82 1 98.75 168 ARG A O 1
ATOM 1364 N N . CYS A 1 169 ? 13.867 -14.578 -10.117 1 98.81 169 CYS A N 1
ATOM 1365 C CA . CYS A 1 169 ? 13.469 -13.727 -9 1 98.81 169 CYS A CA 1
ATOM 1366 C C . CYS A 1 169 ? 12.734 -14.531 -7.938 1 98.81 169 CYS A C 1
ATOM 1368 O O . CYS A 1 169 ? 12.992 -14.375 -6.746 1 98.81 169 CYS A O 1
ATOM 1370 N N . ALA A 1 170 ? 11.859 -15.398 -8.359 1 98.75 170 ALA A N 1
ATOM 1371 C CA . ALA A 1 170 ? 11.125 -16.25 -7.43 1 98.75 170 ALA A CA 1
ATOM 1372 C C . ALA A 1 170 ? 12.07 -17.141 -6.629 1 98.75 170 ALA A C 1
ATOM 1374 O O . ALA A 1 170 ? 11.938 -17.25 -5.406 1 98.75 170 ALA A O 1
ATOM 1375 N N . ASP A 1 171 ? 12.984 -17.734 -7.293 1 98.75 171 ASP A N 1
ATOM 1376 C CA . ASP A 1 171 ? 13.945 -18.609 -6.637 1 98.75 171 ASP A CA 1
ATOM 1377 C C . ASP A 1 171 ? 14.781 -17.844 -5.617 1 98.75 171 ASP A C 1
ATOM 1379 O O . ASP A 1 171 ? 15.016 -18.328 -4.508 1 98.75 171 ASP A O 1
ATOM 1383 N N . GLU A 1 172 ? 15.219 -16.656 -6.016 1 98.81 172 GLU A N 1
ATOM 1384 C CA . GLU A 1 172 ? 16.031 -15.836 -5.121 1 98.81 172 GLU A CA 1
ATOM 1385 C C . GLU A 1 172 ? 15.25 -15.43 -3.875 1 98.81 172 GLU A C 1
ATOM 1387 O O . GLU A 1 172 ? 15.773 -15.492 -2.76 1 98.81 172 GLU A O 1
ATOM 1392 N N . VAL A 1 173 ? 14.016 -15.055 -4.039 1 98.81 173 VAL A N 1
ATOM 1393 C CA . VAL A 1 173 ? 13.188 -14.641 -2.91 1 98.81 173 VAL A CA 1
ATOM 1394 C C . VAL A 1 173 ? 12.883 -15.852 -2.027 1 98.81 173 VAL A C 1
ATOM 1396 O O . VAL A 1 173 ? 12.977 -15.766 -0.8 1 98.81 173 VAL A O 1
ATOM 1399 N N . ARG A 1 174 ? 12.586 -16.953 -2.621 1 98.5 174 ARG A N 1
ATOM 1400 C CA . ARG A 1 174 ? 12.336 -18.188 -1.885 1 98.5 174 ARG A CA 1
ATOM 1401 C C . ARG A 1 174 ? 13.539 -18.578 -1.032 1 98.5 174 ARG A C 1
ATOM 1403 O O . ARG A 1 174 ? 13.398 -18.859 0.159 1 98.5 174 ARG A O 1
ATOM 1410 N N . ASP A 1 175 ? 14.703 -18.625 -1.693 1 98.12 175 ASP A N 1
ATOM 1411 C CA . ASP A 1 175 ? 15.93 -19 -1 1 98.12 175 ASP A CA 1
ATOM 1412 C C . ASP A 1 175 ? 16.188 -18.094 0.199 1 98.12 175 ASP A C 1
ATOM 1414 O O . ASP A 1 175 ? 16.516 -18.562 1.288 1 98.12 175 ASP A O 1
ATOM 1418 N N . PHE A 1 176 ? 16.016 -16.859 -0.022 1 98.5 176 PHE A N 1
ATOM 1419 C CA . PHE A 1 176 ? 16.234 -15.906 1.062 1 98.5 176 PHE A CA 1
ATOM 1420 C C . PHE A 1 176 ? 15.258 -16.156 2.209 1 98.5 176 PHE A C 1
ATOM 1422 O O . PHE A 1 176 ? 15.672 -16.25 3.367 1 98.5 176 PHE A O 1
ATOM 1429 N N . LEU A 1 177 ? 13.945 -16.266 1.907 1 98.19 177 LEU A N 1
ATOM 1430 C CA . LEU A 1 177 ? 12.914 -16.375 2.938 1 98.19 177 LEU A CA 1
ATOM 1431 C C . LEU A 1 177 ? 13.062 -17.672 3.723 1 98.19 177 LEU A C 1
ATOM 1433 O O . LEU A 1 177 ? 12.734 -17.734 4.91 1 98.19 177 LEU A O 1
ATOM 1437 N N . THR A 1 178 ? 13.555 -18.703 3.123 1 95.75 178 THR A N 1
ATOM 1438 C CA . THR A 1 178 ? 13.766 -19.984 3.785 1 95.75 178 THR A CA 1
ATOM 1439 C C . THR A 1 178 ? 14.867 -19.891 4.836 1 95.75 178 THR A C 1
ATOM 1441 O O . THR A 1 178 ? 14.891 -20.656 5.797 1 95.75 178 THR A O 1
ATOM 1444 N N . GLU A 1 179 ? 15.688 -18.891 4.707 1 94.62 179 GLU A N 1
ATOM 1445 C CA . GLU A 1 179 ? 16.844 -18.734 5.598 1 94.62 179 GLU A CA 1
ATOM 1446 C C . GLU A 1 179 ? 16.547 -17.766 6.73 1 94.62 179 GLU A C 1
ATOM 1448 O O . GLU A 1 179 ? 17.375 -17.562 7.617 1 94.62 179 GLU A O 1
ATOM 1453 N N . VAL A 1 180 ? 15.391 -17.203 6.734 1 95.62 180 VAL A N 1
ATOM 1454 C CA . VAL A 1 180 ? 15.062 -16.203 7.746 1 95.62 180 VAL A CA 1
ATOM 1455 C C . VAL A 1 180 ? 14.516 -16.891 8.992 1 95.62 180 VAL A C 1
ATOM 1457 O O . VAL A 1 180 ? 13.398 -17.406 8.992 1 95.62 180 VAL A O 1
ATOM 1460 N N . PRO A 1 181 ? 15.164 -16.891 10.086 1 91.44 181 PRO A N 1
ATOM 1461 C CA . PRO A 1 181 ? 14.719 -17.578 11.297 1 91.44 181 PRO A CA 1
ATOM 1462 C C . PRO A 1 181 ? 13.398 -17.016 11.836 1 91.44 181 PRO A C 1
ATOM 1464 O O . PRO A 1 181 ? 12.586 -17.766 12.383 1 91.44 181 PRO A O 1
ATOM 1467 N N . GLU A 1 182 ? 13.195 -15.727 11.711 1 88.94 182 GLU A N 1
ATOM 1468 C CA . GLU A 1 182 ? 12.016 -15.047 12.234 1 88.94 182 GLU A CA 1
ATOM 1469 C C . GLU A 1 182 ? 10.75 -15.531 11.547 1 88.94 182 GLU A C 1
ATOM 1471 O O . GLU A 1 182 ? 9.641 -15.281 12.023 1 88.94 182 GLU A O 1
ATOM 1476 N N . LEU A 1 183 ? 10.883 -16.094 10.383 1 92.06 183 LEU A N 1
ATOM 1477 C CA . LEU A 1 183 ? 9.711 -16.562 9.641 1 92.06 183 LEU A CA 1
ATOM 1478 C C . LEU A 1 183 ? 9.445 -18.031 9.906 1 92.06 183 LEU A C 1
ATOM 1480 O O . LEU A 1 183 ? 8.398 -18.562 9.539 1 92.06 183 LEU A O 1
ATOM 1484 N N . GLY A 1 184 ? 9.984 -18.5 10.844 1 68.56 184 GLY A N 1
ATOM 1485 C CA . GLY A 1 184 ? 9.828 -19.906 11.195 1 68.56 184 GLY A CA 1
ATOM 1486 C C . GLY A 1 184 ? 10.125 -20.844 10.047 1 68.56 184 GLY A C 1
ATOM 1487 O O . GLY A 1 184 ? 10.141 -20.438 8.883 1 68.56 184 GLY A O 1
ATOM 1488 N N . ALA A 1 185 ? 10.844 -21.969 10.328 1 51.56 185 ALA A N 1
ATOM 1489 C CA . ALA A 1 185 ? 11.125 -23.016 9.344 1 51.56 185 ALA A CA 1
ATOM 1490 C C . ALA A 1 185 ? 9.844 -23.438 8.633 1 51.56 185 ALA A C 1
ATOM 1492 O O . ALA A 1 185 ? 8.75 -23.344 9.195 1 51.56 185 ALA A O 1
ATOM 1493 N N . ASP A 1 186 ? 9.773 -23.406 7.277 1 47.34 186 ASP A N 1
ATOM 1494 C CA . ASP A 1 186 ? 8.734 -24 6.445 1 47.34 186 ASP A CA 1
ATOM 1495 C C . ASP A 1 186 ? 8.055 -25.156 7.168 1 47.34 186 ASP A C 1
ATOM 1497 O O . ASP A 1 186 ? 8.695 -26.188 7.449 1 47.34 186 ASP A O 1
ATOM 1501 N N . THR A 1 187 ? 7.117 -24.797 8.039 1 40.16 187 THR A N 1
ATOM 1502 C CA . THR A 1 187 ? 6.57 -25.969 8.703 1 40.16 187 THR A CA 1
ATOM 1503 C C . THR A 1 187 ? 5.902 -26.891 7.699 1 40.16 187 THR A C 1
ATOM 1505 O O . THR A 1 187 ? 5.324 -27.922 8.078 1 40.16 187 THR A O 1
ATOM 1508 N N . ARG A 1 188 ? 5.637 -26.516 6.508 1 40.47 188 ARG A N 1
ATOM 1509 C CA . ARG A 1 188 ? 5.012 -27.578 5.719 1 40.47 188 ARG A CA 1
ATOM 1510 C C . ARG A 1 188 ? 5.996 -28.703 5.449 1 40.47 188 ARG A C 1
ATOM 1512 O O . ARG A 1 188 ? 5.672 -29.656 4.734 1 40.47 188 ARG A O 1
ATOM 1519 N N . ALA A 1 189 ? 7.379 -28.609 5.719 1 32.12 189 ALA A N 1
ATOM 1520 C CA . ALA A 1 189 ? 8.164 -29.812 5.418 1 32.12 189 ALA A CA 1
ATOM 1521 C C . ALA A 1 189 ? 7.84 -30.938 6.395 1 32.12 189 ALA A C 1
ATOM 1523 O O . ALA A 1 189 ? 7.664 -30.703 7.59 1 32.12 189 ALA A O 1
ATOM 1524 N N . MET B 1 1 ? -6.719 29.859 -6.328 1 34.81 1 MET B N 1
ATOM 1525 C CA . MET B 1 1 ? -5.527 29.875 -7.168 1 34.81 1 MET B CA 1
ATOM 1526 C C . MET B 1 1 ? -4.262 29.922 -6.32 1 34.81 1 MET B C 1
ATOM 1528 O O . MET B 1 1 ? -4.164 30.719 -5.391 1 34.81 1 MET B O 1
ATOM 1532 N N . LYS B 1 2 ? -3.555 28.781 -6.172 1 51.75 2 LYS B N 1
ATOM 1533 C CA . LYS B 1 2 ? -2.326 28.922 -5.395 1 51.75 2 LYS B CA 1
ATOM 1534 C C . LYS B 1 2 ? -1.536 30.156 -5.824 1 51.75 2 LYS B C 1
ATOM 1536 O O . LYS B 1 2 ? -1.4 30.422 -7.02 1 51.75 2 LYS B O 1
ATOM 1541 N N . PRO B 1 3 ? -1.229 31.016 -4.957 1 55.06 3 PRO B N 1
ATOM 1542 C CA . PRO B 1 3 ? -0.448 32.188 -5.383 1 55.06 3 PRO B CA 1
ATOM 1543 C C . PRO B 1 3 ? 0.755 31.812 -6.242 1 55.06 3 PRO B C 1
ATOM 1545 O O . PRO B 1 3 ? 1.325 30.734 -6.07 1 55.06 3 PRO B O 1
ATOM 1548 N N . CYS B 1 4 ? 0.84 32.406 -7.477 1 63.62 4 CYS B N 1
ATOM 1549 C CA . CYS B 1 4 ? 1.985 32.281 -8.375 1 63.62 4 CYS B CA 1
ATOM 1550 C C . CYS B 1 4 ? 3.281 32.625 -7.645 1 63.62 4 CYS B C 1
ATOM 1552 O O . CYS B 1 4 ? 3.594 33.781 -7.418 1 63.62 4 CYS B O 1
ATOM 1554 N N . LEU B 1 5 ? 3.748 31.672 -6.777 1 74.38 5 LEU B N 1
ATOM 1555 C CA . LEU B 1 5 ? 5.023 31.906 -6.109 1 74.38 5 LEU B CA 1
ATOM 1556 C C . LEU B 1 5 ? 6.16 32 -7.121 1 74.38 5 LEU B C 1
ATOM 1558 O O . LEU B 1 5 ? 6.109 31.359 -8.172 1 74.38 5 LEU B O 1
ATOM 1562 N N . PRO B 1 6 ? 7.047 32.906 -6.793 1 85.56 6 PRO B N 1
ATOM 1563 C CA . PRO B 1 6 ? 8.234 32.938 -7.656 1 85.56 6 PRO B CA 1
ATOM 1564 C C . PRO B 1 6 ? 8.984 31.594 -7.664 1 85.56 6 PRO B C 1
ATOM 1566 O O . PRO B 1 6 ? 8.789 30.781 -6.77 1 85.56 6 PRO B O 1
ATOM 1569 N N . ASP B 1 7 ? 9.758 31.375 -8.688 1 90.62 7 ASP B N 1
ATOM 1570 C CA . 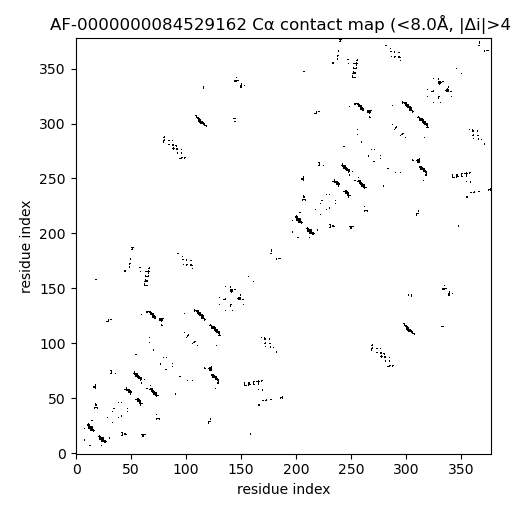ASP B 1 7 ? 10.625 30.203 -8.727 1 90.62 7 ASP B CA 1
ATOM 1571 C C . ASP B 1 7 ? 11.578 30.188 -7.535 1 90.62 7 ASP B C 1
ATOM 1573 O O . ASP B 1 7 ? 12.117 31.219 -7.148 1 90.62 7 ASP B O 1
ATOM 1577 N N . PRO B 1 8 ? 11.688 29.016 -6.969 1 93 8 PRO B N 1
ATOM 1578 C CA . PRO B 1 8 ? 12.633 28.953 -5.852 1 93 8 PRO B CA 1
ATOM 1579 C C . PRO B 1 8 ? 14.078 29.188 -6.289 1 93 8 PRO B C 1
ATOM 1581 O O . PRO B 1 8 ? 14.445 28.859 -7.422 1 93 8 PRO B O 1
ATOM 1584 N N . PRO B 1 9 ? 14.836 29.75 -5.402 1 94.12 9 PRO B N 1
ATOM 1585 C CA . PRO B 1 9 ? 16.266 29.906 -5.715 1 94.12 9 PRO B CA 1
ATOM 1586 C C . PRO B 1 9 ? 16.969 28.578 -5.906 1 94.12 9 PRO B C 1
ATOM 1588 O O . PRO B 1 9 ? 16.469 27.531 -5.484 1 94.12 9 PRO B O 1
ATOM 1591 N N . SER B 1 10 ? 18.156 28.703 -6.555 1 94.94 10 SER B N 1
ATOM 1592 C CA . SER B 1 10 ? 18.953 27.5 -6.773 1 94.94 10 SER B CA 1
ATOM 1593 C C . SER B 1 10 ? 19.219 26.766 -5.461 1 94.94 10 SER B C 1
ATOM 1595 O O . SER B 1 10 ? 19.562 27.391 -4.453 1 94.94 10 SER B O 1
ATOM 1597 N N . GLY B 1 11 ? 18.984 25.438 -5.43 1 96.81 11 GLY B N 1
ATOM 1598 C CA . GLY B 1 11 ? 19.25 24.625 -4.254 1 96.81 11 GLY B CA 1
ATOM 1599 C C . GLY B 1 11 ? 18.094 24.578 -3.279 1 96.81 11 GLY B C 1
ATOM 1600 O O . GLY B 1 11 ? 18.203 23.984 -2.207 1 96.81 11 GLY B O 1
ATOM 1601 N N . TYR B 1 12 ? 17.016 25.203 -3.664 1 97.31 12 TYR B N 1
ATOM 1602 C CA . TYR B 1 12 ? 15.867 25.234 -2.768 1 97.31 12 TYR B CA 1
ATOM 1603 C C . TYR B 1 12 ? 14.609 24.75 -3.48 1 97.31 12 TYR B C 1
ATOM 1605 O O . TYR B 1 12 ? 14.602 24.609 -4.703 1 97.31 12 TYR B O 1
ATOM 1613 N N . ARG B 1 13 ? 13.578 24.406 -2.613 1 95.69 13 ARG B N 1
ATOM 1614 C CA . ARG B 1 13 ? 12.258 24.047 -3.127 1 95.69 13 ARG B CA 1
ATOM 1615 C C . ARG B 1 13 ? 11.164 24.453 -2.148 1 95.69 13 ARG B C 1
ATOM 1617 O O . ARG B 1 13 ? 11.438 24.766 -0.986 1 95.69 13 ARG B O 1
ATOM 1624 N N . TYR B 1 14 ? 9.992 24.5 -2.658 1 95.19 14 TYR B N 1
ATOM 1625 C CA . TYR B 1 14 ? 8.844 24.797 -1.809 1 95.19 14 TYR B CA 1
ATOM 1626 C C . TYR B 1 14 ? 8.188 23.516 -1.313 1 95.19 14 TYR B C 1
ATOM 1628 O O . TYR B 1 14 ? 8.047 22.547 -2.068 1 95.19 14 TYR B O 1
ATOM 1636 N N . LEU B 1 15 ? 7.848 23.5 -0.061 1 94.44 15 LEU B N 1
ATOM 1637 C CA . LEU B 1 15 ? 6.918 22.516 0.493 1 94.44 15 LEU B CA 1
ATOM 1638 C C . LEU B 1 15 ? 5.547 23.156 0.729 1 94.44 15 LEU B C 1
ATOM 1640 O O . LEU B 1 15 ? 5.441 24.188 1.4 1 94.44 15 LEU B O 1
ATOM 1644 N N . ASP B 1 16 ? 4.605 22.578 0.119 1 92.75 16 ASP B N 1
ATOM 1645 C CA . ASP B 1 16 ? 3.234 23.031 0.317 1 92.75 16 ASP B CA 1
ATOM 1646 C C . ASP B 1 16 ? 2.475 22.094 1.261 1 92.75 16 ASP B C 1
ATOM 1648 O O . ASP B 1 16 ? 2.662 20.891 1.226 1 92.75 16 ASP B O 1
ATOM 1652 N N . PHE B 1 17 ? 1.655 22.672 2.08 1 94.94 17 PHE B N 1
ATOM 1653 C CA . PHE B 1 17 ? 0.819 21.922 3.01 1 94.94 17 PHE B CA 1
ATOM 1654 C C . PHE B 1 17 ? -0.63 22.375 2.93 1 94.94 17 PHE B C 1
ATOM 1656 O O . PHE B 1 17 ? -0.898 23.562 2.725 1 94.94 17 PHE B O 1
ATOM 1663 N N . LEU B 1 18 ? -1.467 21.453 3.111 1 93.75 18 LEU B N 1
ATOM 1664 C CA . LEU B 1 18 ? -2.896 21.734 3.141 1 93.75 18 LEU B CA 1
ATOM 1665 C C . LEU B 1 18 ? -3.215 22.797 4.184 1 93.75 18 LEU B C 1
ATOM 1667 O O . LEU B 1 18 ? -2.932 22.609 5.371 1 93.75 18 LEU B O 1
ATOM 1671 N N . GLY B 1 19 ? -3.783 23.891 3.703 1 86.06 19 GLY B N 1
ATOM 1672 C CA . GLY B 1 19 ? -4.266 24.906 4.625 1 86.06 19 GLY B CA 1
ATOM 1673 C C . GLY B 1 19 ? -3.172 25.844 5.105 1 86.06 19 GLY B C 1
ATOM 1674 O O . GLY B 1 19 ? -3.375 26.609 6.047 1 86.06 19 GLY B O 1
ATOM 1675 N N . GLY B 1 20 ? -2.025 25.75 4.562 1 88.44 20 GLY B N 1
ATOM 1676 C CA . GLY B 1 20 ? -0.943 26.578 5.055 1 88.44 20 GLY B CA 1
ATOM 1677 C C . GLY B 1 20 ? -0.141 27.234 3.945 1 88.44 20 GLY B C 1
ATOM 1678 O O . GLY B 1 20 ? -0.407 27.016 2.764 1 88.44 20 GLY B O 1
ATOM 1679 N N . PRO B 1 21 ? 0.767 28.062 4.41 1 86.44 21 PRO B N 1
ATOM 1680 C CA . PRO B 1 21 ? 1.632 28.719 3.418 1 86.44 21 PRO B CA 1
ATOM 1681 C C . PRO B 1 21 ? 2.715 27.781 2.883 1 86.44 21 PRO B C 1
ATOM 1683 O O . PRO B 1 21 ? 3.023 26.766 3.51 1 86.44 21 PRO B O 1
ATOM 1686 N N . SER B 1 22 ? 3.215 28.141 1.708 1 91.19 22 SER B N 1
ATOM 1687 C CA . SER B 1 22 ? 4.383 27.438 1.177 1 91.19 22 SER B CA 1
ATOM 1688 C C . SER B 1 22 ? 5.621 27.719 2.027 1 91.19 22 SER B C 1
ATOM 1690 O O . SER B 1 22 ? 5.828 28.828 2.49 1 91.19 22 SER B O 1
ATOM 1692 N N . ARG B 1 23 ? 6.434 26.719 2.18 1 92.5 23 ARG B N 1
ATOM 1693 C CA . ARG B 1 23 ? 7.68 26.828 2.932 1 92.5 23 ARG B CA 1
ATOM 1694 C C . ARG B 1 23 ? 8.891 26.641 2.021 1 92.5 23 ARG B C 1
ATOM 1696 O O . ARG B 1 23 ? 8.977 25.656 1.297 1 92.5 23 ARG B O 1
ATOM 1703 N N . LEU B 1 24 ? 9.734 27.625 2.059 1 94.62 24 LEU B N 1
ATOM 1704 C CA . LEU B 1 24 ? 10.984 27.484 1.318 1 94.62 24 LEU B CA 1
ATOM 1705 C C . LEU B 1 24 ? 12 26.672 2.115 1 94.62 24 LEU B C 1
ATOM 1707 O O . LEU B 1 24 ? 12.328 27.031 3.252 1 94.62 24 LEU B O 1
ATOM 1711 N N . VAL B 1 25 ? 12.438 25.562 1.49 1 95.62 25 VAL B N 1
ATOM 1712 C CA . VAL B 1 25 ? 13.398 24.703 2.178 1 95.62 25 VAL B CA 1
ATOM 1713 C C . VAL B 1 25 ? 14.523 24.312 1.222 1 95.62 25 VAL B C 1
ATOM 1715 O O . VAL B 1 25 ? 14.414 24.5 0.008 1 95.62 25 VAL B O 1
ATOM 1718 N N . HIS B 1 26 ? 15.648 23.859 1.872 1 96.62 26 HIS B N 1
ATOM 1719 C CA . HIS B 1 26 ? 16.688 23.297 1.018 1 96.62 26 HIS B CA 1
ATOM 1720 C C . HIS B 1 26 ? 16.156 22.172 0.144 1 96.62 26 HIS B C 1
ATOM 1722 O O . HIS B 1 26 ? 15.297 21.406 0.58 1 96.62 26 HIS B O 1
ATOM 1728 N N . GLU B 1 27 ? 16.688 21.922 -1.054 1 95.69 27 GLU B N 1
ATOM 1729 C CA . GLU B 1 27 ? 16.156 20.969 -2.027 1 95.69 27 GLU B CA 1
ATOM 1730 C C . GLU B 1 27 ? 16.234 19.547 -1.51 1 95.69 27 GLU B C 1
ATOM 1732 O O . GLU B 1 27 ? 15.453 18.688 -1.916 1 95.69 27 GLU B O 1
ATOM 1737 N N . ASP B 1 28 ? 17.125 19.281 -0.518 1 95.12 28 ASP B N 1
ATOM 1738 C CA . ASP B 1 28 ? 17.328 17.938 -0.007 1 95.12 28 ASP B CA 1
ATOM 1739 C C . ASP B 1 28 ? 16.469 17.688 1.235 1 95.12 28 ASP B C 1
ATOM 1741 O O . ASP B 1 28 ? 16.5 16.594 1.798 1 95.12 28 ASP B O 1
ATOM 1745 N N . THR B 1 29 ? 15.633 18.641 1.54 1 95.62 29 THR B N 1
ATOM 1746 C CA . THR B 1 29 ? 14.82 18.5 2.744 1 95.62 29 THR B CA 1
ATOM 1747 C C . THR B 1 29 ? 13.742 17.453 2.557 1 95.62 29 THR B C 1
ATOM 1749 O O . THR B 1 29 ? 12.984 17.484 1.582 1 95.62 29 THR B O 1
ATOM 1752 N N . CYS B 1 30 ? 13.766 16.531 3.438 1 96 30 CYS B N 1
ATOM 1753 C CA . CYS B 1 30 ? 12.719 15.516 3.469 1 96 30 CYS B CA 1
ATOM 1754 C C . CYS B 1 30 ? 11.414 16.078 4.016 1 96 30 CYS B C 1
ATOM 1756 O O . CYS B 1 30 ? 11.383 16.594 5.141 1 96 30 CYS B O 1
ATOM 1758 N N . ARG B 1 31 ? 10.398 16 3.262 1 94.88 31 ARG B N 1
ATOM 1759 C CA . ARG B 1 31 ? 9.117 16.562 3.688 1 94.88 31 ARG B CA 1
ATOM 1760 C C . ARG B 1 31 ? 8.641 15.906 4.984 1 94.88 31 ARG B C 1
ATOM 1762 O O . ARG B 1 31 ? 8.156 16.578 5.887 1 94.88 31 ARG B O 1
ATOM 1769 N N . GLY B 1 32 ? 8.75 14.531 5.012 1 95.31 32 GLY B N 1
ATOM 1770 C CA . GLY B 1 32 ? 8.352 13.828 6.223 1 95.31 32 GLY B CA 1
ATOM 1771 C C . GLY B 1 32 ? 9.094 14.289 7.457 1 95.31 32 GLY B C 1
ATOM 1772 O O . GLY B 1 32 ? 8.484 14.547 8.5 1 95.31 32 GLY B O 1
ATOM 1773 N N . CYS B 1 33 ? 10.344 14.43 7.32 1 96.62 33 CYS B N 1
ATOM 1774 C CA . CYS B 1 33 ? 11.141 14.906 8.445 1 96.62 33 CYS B CA 1
ATOM 1775 C C . CYS B 1 33 ? 10.758 16.328 8.812 1 96.62 33 CYS B C 1
ATOM 1777 O O . CYS B 1 33 ? 10.68 16.672 9.992 1 96.62 33 CYS B O 1
ATOM 1779 N N . PHE B 1 34 ? 10.57 17.156 7.793 1 96.88 34 PHE B N 1
ATOM 1780 C CA . PHE B 1 34 ? 10.164 18.531 8.047 1 96.88 34 PHE B CA 1
ATOM 1781 C C . PHE B 1 34 ? 8.883 18.578 8.875 1 96.88 34 PHE B C 1
ATOM 1783 O O . PHE B 1 34 ? 8.812 19.281 9.883 1 96.88 34 PHE B O 1
ATOM 1790 N N . MET B 1 35 ? 7.91 17.766 8.492 1 95.62 35 MET B N 1
ATOM 1791 C CA . MET B 1 35 ? 6.629 17.75 9.188 1 95.62 35 MET B CA 1
ATOM 1792 C C . MET B 1 35 ? 6.793 17.297 10.633 1 95.62 35 MET B C 1
ATOM 1794 O O . MET B 1 35 ? 6.098 17.766 11.523 1 95.62 35 MET B O 1
ATOM 1798 N N . ASN B 1 36 ? 7.707 16.344 10.797 1 94.75 36 ASN B N 1
ATOM 1799 C CA . ASN B 1 36 ? 7.93 15.805 12.133 1 94.75 36 ASN B CA 1
ATOM 1800 C C . ASN B 1 36 ? 8.695 16.781 13.016 1 94.75 36 ASN B C 1
ATOM 1802 O O . ASN B 1 36 ? 8.406 16.906 14.211 1 94.75 36 ASN B O 1
ATOM 1806 N N . LEU B 1 37 ? 9.578 17.5 12.477 1 93.56 37 LEU B N 1
ATOM 1807 C CA . LEU B 1 37 ? 10.469 18.375 13.242 1 93.56 37 LEU B CA 1
ATOM 1808 C C . LEU B 1 37 ? 9.836 19.75 13.438 1 93.56 37 LEU B C 1
ATOM 1810 O O . LEU B 1 37 ? 10.07 20.391 14.461 1 93.56 37 LEU B O 1
ATOM 1814 N N . ALA B 1 38 ? 9.039 20.203 12.492 1 92.75 38 ALA B N 1
ATOM 1815 C CA . ALA B 1 38 ? 8.406 21.531 12.547 1 92.75 38 ALA B CA 1
ATOM 1816 C C . ALA B 1 38 ? 6.898 21.406 12.727 1 92.75 38 ALA B C 1
ATOM 1818 O O . ALA B 1 38 ? 6.133 22.172 12.125 1 92.75 38 ALA B O 1
ATOM 1819 N N . GLU B 1 39 ? 6.473 20.469 13.484 1 91.38 39 GLU B N 1
ATOM 1820 C CA . GLU B 1 39 ? 5.059 20.156 13.656 1 91.38 39 GLU B CA 1
ATOM 1821 C C . GLU B 1 39 ? 4.273 21.391 14.109 1 91.38 39 GLU B C 1
ATOM 1823 O O . GLU B 1 39 ? 3.145 21.609 13.672 1 91.38 39 GLU B O 1
ATOM 1828 N N . ARG B 1 40 ? 4.855 22.219 14.938 1 90.56 40 ARG B N 1
ATOM 1829 C CA . ARG B 1 40 ? 4.184 23.391 15.492 1 90.56 40 ARG B CA 1
ATOM 1830 C C . ARG B 1 40 ? 3.939 24.438 14.406 1 90.56 40 ARG B C 1
ATOM 1832 O O . ARG B 1 40 ? 3.104 25.328 14.57 1 90.56 40 ARG B O 1
ATOM 1839 N N . GLU B 1 41 ? 4.641 24.359 13.352 1 91.31 41 GLU B N 1
ATOM 1840 C CA . GLU B 1 41 ? 4.52 25.328 12.266 1 91.31 41 GLU B CA 1
ATOM 1841 C C . GLU B 1 41 ? 3.5 24.859 11.227 1 91.31 41 GLU B C 1
ATOM 1843 O O . GLU B 1 41 ? 3.115 25.625 10.336 1 91.31 41 GLU B O 1
ATOM 1848 N N . LEU B 1 42 ? 3.09 23.656 11.305 1 94.62 42 LEU B N 1
ATOM 1849 C CA . LEU B 1 42 ? 2.123 23.141 10.352 1 94.62 42 LEU B CA 1
ATOM 1850 C C . LEU B 1 42 ? 0.72 23.656 10.656 1 94.62 42 LEU B C 1
ATOM 1852 O O . LEU B 1 42 ? 0.404 23.953 11.812 1 94.62 42 LEU B O 1
ATOM 1856 N N . PRO B 1 43 ? -0.047 23.812 9.602 1 95.69 43 PRO B N 1
ATOM 1857 C CA . PRO B 1 43 ? -1.45 24.125 9.883 1 95.69 43 PRO B CA 1
ATOM 1858 C C . PRO B 1 43 ? -2.102 23.125 10.836 1 95.69 43 PRO B C 1
ATOM 1860 O O . PRO B 1 43 ? -1.793 21.938 10.797 1 95.69 43 PRO B O 1
ATOM 1863 N N . ASP B 1 44 ? -3.043 23.609 11.578 1 95.94 44 ASP B N 1
ATOM 1864 C CA . ASP B 1 44 ? -3.666 22.797 12.617 1 95.94 44 ASP B CA 1
ATOM 1865 C C . ASP B 1 44 ? -4.414 21.609 12.016 1 95.94 44 ASP B C 1
ATOM 1867 O O . ASP B 1 44 ? -4.59 20.578 12.672 1 95.94 44 ASP B O 1
ATOM 1871 N N . ILE B 1 45 ? -4.863 21.734 10.781 1 97.06 45 ILE B N 1
ATOM 1872 C CA . ILE B 1 45 ? -5.609 20.672 10.102 1 97.06 45 ILE B CA 1
ATOM 1873 C C . ILE B 1 45 ? -4.719 19.453 9.93 1 97.06 45 ILE B C 1
ATOM 1875 O O . ILE B 1 45 ? -5.211 18.344 9.695 1 97.06 45 ILE B O 1
ATOM 1879 N N . LEU B 1 46 ? -3.375 19.625 10.117 1 97.62 46 LEU B N 1
ATOM 1880 C CA . LEU B 1 46 ? -2.422 18.531 9.914 1 97.62 46 LEU B CA 1
ATOM 1881 C C . LEU B 1 46 ? -1.948 17.969 11.25 1 97.62 46 LEU B C 1
ATOM 1883 O O . LEU B 1 46 ? -1.035 17.141 11.289 1 97.62 46 LEU B O 1
ATOM 1887 N N . ALA B 1 47 ? -2.537 18.406 12.359 1 96.81 47 ALA B N 1
ATOM 1888 C CA . ALA B 1 47 ? -2.213 17.812 13.648 1 96.81 47 ALA B CA 1
ATOM 1889 C C . ALA B 1 47 ? -2.484 16.312 13.633 1 96.81 47 ALA B C 1
ATOM 1891 O O . ALA B 1 47 ? -3.51 15.859 13.109 1 96.81 47 ALA B O 1
ATOM 1892 N N . PRO B 1 48 ? -1.537 15.531 14.156 1 97.75 48 PRO B N 1
ATOM 1893 C CA . PRO B 1 48 ? -1.774 14.086 14.133 1 97.75 48 PRO B CA 1
ATOM 1894 C C . PRO B 1 48 ? -3.037 13.688 14.891 1 97.75 48 PRO B C 1
ATOM 1896 O O . PRO B 1 48 ? -3.328 14.242 15.953 1 97.75 48 PRO B O 1
ATOM 1899 N N . VAL B 1 49 ? -3.758 12.781 14.328 1 98.38 49 VAL B N 1
ATOM 1900 C CA . VAL B 1 49 ? -4.91 12.211 15.016 1 98.38 49 VAL B CA 1
ATOM 1901 C C . VAL B 1 49 ? -4.453 11.078 15.938 1 98.38 49 VAL B C 1
ATOM 1903 O O . VAL B 1 49 ? -5.211 10.625 16.797 1 98.38 49 VAL B O 1
ATOM 1906 N N . TYR B 1 50 ? -3.318 10.586 15.766 1 98.25 50 TYR B N 1
ATOM 1907 C CA . TYR B 1 50 ? -2.631 9.602 16.594 1 98.25 50 TYR B CA 1
ATOM 1908 C C . TYR B 1 50 ? -1.128 9.852 16.609 1 98.25 50 TYR B C 1
ATOM 1910 O O . TYR B 1 50 ? -0.539 10.18 15.578 1 98.25 50 TYR B O 1
ATOM 1918 N N . ASP B 1 51 ? -0.548 9.742 17.75 1 97.19 51 ASP B N 1
ATOM 1919 C CA . ASP B 1 51 ? 0.89 9.922 17.922 1 97.19 51 ASP B CA 1
ATOM 1920 C C . ASP B 1 51 ? 1.388 9.156 19.141 1 97.19 51 ASP B C 1
ATOM 1922 O O . ASP B 1 51 ? 1.042 9.492 20.281 1 97.19 51 ASP B O 1
ATOM 1926 N N . ASP B 1 52 ? 2.248 8.195 18.922 1 96.25 52 ASP B N 1
ATOM 1927 C CA . ASP B 1 52 ? 2.775 7.449 20.062 1 96.25 52 ASP B CA 1
ATOM 1928 C C . ASP B 1 52 ? 4.262 7.738 20.266 1 96.25 52 ASP B C 1
ATOM 1930 O O . ASP B 1 52 ? 4.973 6.949 20.891 1 96.25 52 ASP B O 1
ATOM 1934 N N . GLY B 1 53 ? 4.688 8.75 19.672 1 96.06 53 GLY B N 1
ATOM 1935 C CA . GLY B 1 53 ? 6.078 9.156 19.781 1 96.06 53 GLY B CA 1
ATOM 1936 C C . GLY B 1 53 ? 6.934 8.633 18.641 1 96.06 53 GLY B C 1
ATOM 1937 O O . GLY B 1 53 ? 8.016 9.164 18.375 1 96.06 53 GLY B O 1
ATOM 1938 N N . VAL B 1 54 ? 6.477 7.656 17.938 1 97.5 54 VAL B N 1
ATOM 1939 C CA . VAL B 1 54 ? 7.223 7.066 16.844 1 97.5 54 VAL B CA 1
ATOM 1940 C C . VAL B 1 54 ? 6.34 7.016 15.594 1 97.5 54 VAL B C 1
ATOM 1942 O O . VAL B 1 54 ? 6.734 7.488 14.523 1 97.5 54 VAL B O 1
ATOM 1945 N N . ILE B 1 55 ? 5.117 6.512 15.734 1 98.38 55 ILE B N 1
ATOM 1946 C CA . ILE B 1 55 ? 4.156 6.43 14.641 1 98.38 55 ILE B CA 1
ATOM 1947 C C . ILE B 1 55 ? 3.16 7.586 14.734 1 98.38 55 ILE B C 1
ATOM 1949 O O . ILE B 1 55 ? 2.66 7.891 15.82 1 98.38 55 ILE B O 1
ATOM 1953 N N . THR B 1 56 ? 2.957 8.234 13.617 1 98.06 56 THR B N 1
ATOM 1954 C CA . THR B 1 56 ? 1.95 9.281 13.539 1 98.06 56 THR B CA 1
ATOM 1955 C C . THR B 1 56 ? 0.891 8.945 12.492 1 98.06 56 THR B C 1
ATOM 1957 O O . THR B 1 56 ? 1.17 8.234 11.523 1 98.06 56 THR B O 1
ATOM 1960 N N . VAL B 1 57 ? -0.325 9.352 12.703 1 98.75 57 VAL B N 1
ATOM 1961 C CA . VAL B 1 57 ? -1.403 9.336 11.719 1 98.75 57 VAL B CA 1
ATOM 1962 C C . VAL B 1 57 ? -1.961 10.75 11.539 1 98.75 57 VAL B C 1
ATOM 1964 O O . VAL B 1 57 ? -2.289 11.422 12.523 1 98.75 57 VAL B O 1
ATOM 1967 N N . ARG B 1 58 ? -1.969 11.211 10.281 1 98.12 58 ARG B N 1
ATOM 1968 C CA . ARG B 1 58 ? -2.418 12.555 9.961 1 98.12 58 ARG B CA 1
ATOM 1969 C C . ARG B 1 58 ? -3.295 12.562 8.711 1 98.12 58 ARG B C 1
ATOM 1971 O O . ARG B 1 58 ? -3.244 11.625 7.91 1 98.12 58 ARG B O 1
ATOM 1978 N N . GLN B 1 59 ? -4.09 13.672 8.617 1 98.62 59 GLN B N 1
ATOM 1979 C CA . GLN B 1 59 ? -4.613 14.047 7.309 1 98.62 59 GLN B CA 1
ATOM 1980 C C . GLN B 1 59 ? -3.486 14.234 6.301 1 98.62 59 GLN B C 1
ATOM 1982 O O . GLN B 1 59 ? -2.447 14.812 6.625 1 98.62 59 GLN B O 1
ATOM 1987 N N . ASP B 1 60 ? -3.699 13.68 5.07 1 98.12 60 ASP B N 1
ATOM 1988 C CA . ASP B 1 60 ? -2.713 13.922 4.023 1 98.12 60 ASP B CA 1
ATOM 1989 C C . ASP B 1 60 ? -2.396 15.414 3.908 1 98.12 60 ASP B C 1
ATOM 1991 O O . ASP B 1 60 ? -3.299 16.25 3.977 1 98.12 60 ASP B O 1
ATOM 1995 N N . ALA B 1 61 ? -1.188 15.695 3.643 1 97 61 ALA B N 1
ATOM 1996 C CA . ALA B 1 61 ? -0.712 17.078 3.719 1 97 61 ALA B CA 1
ATOM 1997 C C . ALA B 1 61 ? -0.932 17.797 2.396 1 97 61 ALA B C 1
ATOM 1999 O O . ALA B 1 61 ? -0.83 19.031 2.332 1 97 61 ALA B O 1
ATOM 2000 N N . GLU B 1 62 ? -1.255 17.109 1.368 1 95 62 GLU B N 1
ATOM 2001 C CA . GLU B 1 62 ? -1.337 17.719 0.045 1 95 62 GLU B CA 1
ATOM 2002 C C . GLU B 1 62 ? -2.76 17.672 -0.501 1 95 62 GLU B C 1
ATOM 2004 O O . GLU B 1 62 ? -3.223 18.625 -1.139 1 95 62 GLU B O 1
ATOM 2009 N N . TRP B 1 63 ? -3.449 16.578 -0.262 1 96.94 63 TRP B N 1
ATOM 2010 C CA . TRP B 1 63 ? -4.734 16.344 -0.91 1 96.94 63 TRP B CA 1
ATOM 2011 C C . TRP B 1 63 ? -5.883 16.484 0.085 1 96.94 63 TRP B C 1
ATOM 2013 O O . TRP B 1 63 ? -5.832 15.914 1.182 1 96.94 63 TRP B O 1
ATOM 2023 N N . ALA B 1 64 ? -6.906 17.156 -0.323 1 98.31 64 ALA B N 1
ATOM 2024 C CA . ALA B 1 64 ? -7.98 17.547 0.581 1 98.31 64 ALA B CA 1
ATOM 2025 C C . ALA B 1 64 ? -9.109 16.516 0.583 1 98.31 64 ALA B C 1
ATOM 2027 O O . ALA B 1 64 ? -10.281 16.875 0.69 1 98.31 64 ALA B O 1
ATOM 2028 N N . VAL B 1 65 ? -8.812 15.258 0.383 1 98.44 65 VAL B N 1
ATOM 2029 C CA . VAL B 1 65 ? -9.82 14.203 0.478 1 98.44 65 VAL B CA 1
ATOM 2030 C C . VAL B 1 65 ? -10.18 13.969 1.942 1 98.44 65 VAL B C 1
ATOM 2032 O O . VAL B 1 65 ? -9.32 13.602 2.748 1 98.44 65 VAL B O 1
ATOM 2035 N N . PRO B 1 66 ? -11.453 14.141 2.314 1 98.75 66 PRO B N 1
ATOM 2036 C CA . PRO B 1 66 ? -11.82 13.898 3.711 1 98.75 66 PRO B CA 1
ATOM 2037 C C . PRO B 1 66 ? -11.523 12.469 4.16 1 98.75 66 PRO B C 1
ATOM 2039 O O . PRO B 1 66 ? -11.906 11.508 3.484 1 98.75 66 PRO B O 1
ATOM 2042 N N . GLY B 1 67 ? -10.844 12.352 5.262 1 98.81 67 GLY B N 1
ATOM 2043 C CA . GLY B 1 67 ? -10.547 11.031 5.801 1 98.81 67 GLY B CA 1
ATOM 2044 C C . GLY B 1 67 ? -9.297 10.406 5.207 1 98.81 67 GLY B C 1
ATOM 2045 O O . GLY B 1 67 ? -8.969 9.258 5.504 1 98.81 67 GLY B O 1
ATOM 2046 N N . PHE B 1 68 ? -8.594 11.156 4.332 1 98.81 68 PHE B N 1
ATOM 2047 C CA . PHE B 1 68 ? -7.348 10.648 3.766 1 98.81 68 PHE B CA 1
ATOM 2048 C C . PHE B 1 68 ? -6.246 10.617 4.816 1 98.81 68 PHE B C 1
ATOM 2050 O O . PHE B 1 68 ? -5.512 11.594 4.988 1 98.81 68 PHE B O 1
ATOM 2057 N N . MET B 1 69 ? -6.051 9.492 5.445 1 98.88 69 MET B N 1
ATOM 2058 C CA . MET B 1 69 ? -5.113 9.328 6.551 1 98.88 69 MET B CA 1
ATOM 2059 C C . MET B 1 69 ? -3.762 8.828 6.051 1 98.88 69 MET B C 1
ATOM 2061 O O . MET B 1 69 ? -3.699 7.973 5.168 1 98.88 69 MET B O 1
ATOM 2065 N N . VAL B 1 70 ? -2.74 9.352 6.598 1 98.75 70 VAL B N 1
ATOM 2066 C CA . VAL B 1 70 ? -1.371 8.93 6.324 1 98.75 70 VAL B CA 1
ATOM 2067 C C . VAL B 1 70 ? -0.733 8.383 7.602 1 98.75 70 VAL B C 1
ATOM 2069 O O . VAL B 1 70 ? -0.645 9.094 8.609 1 98.75 70 VAL B O 1
ATOM 2072 N N . VAL B 1 71 ? -0.385 7.133 7.559 1 98.81 71 VAL B N 1
ATOM 2073 C CA . VAL B 1 71 ? 0.379 6.527 8.648 1 98.81 71 VAL B CA 1
ATOM 2074 C C . VAL B 1 71 ? 1.874 6.688 8.375 1 98.81 71 VAL B C 1
ATOM 2076 O O . VAL B 1 71 ? 2.396 6.141 7.402 1 98.81 71 VAL B O 1
ATOM 2079 N N . GLY B 1 72 ? 2.527 7.473 9.227 1 98.12 72 GLY B N 1
ATOM 2080 C CA . GLY B 1 72 ? 3.945 7.734 9.047 1 98.12 72 GLY B CA 1
ATOM 2081 C C . GLY B 1 72 ? 4.777 7.391 10.266 1 98.12 72 GLY B C 1
ATOM 2082 O O . GLY B 1 72 ? 4.234 6.984 11.297 1 98.12 72 GLY B O 1
ATOM 2083 N N . VAL B 1 73 ? 6.094 7.465 10.086 1 98.31 73 VAL B N 1
ATOM 2084 C CA . VAL B 1 73 ? 7.027 7.234 11.18 1 98.31 73 VAL B CA 1
ATOM 2085 C C . VAL B 1 73 ? 7.918 8.461 11.367 1 98.31 73 VAL B C 1
ATOM 2087 O O . VAL B 1 73 ? 8.312 9.109 10.391 1 98.31 73 VAL B O 1
ATOM 2090 N N . ARG B 1 74 ? 8.234 8.789 12.547 1 97.5 74 ARG B N 1
ATOM 2091 C CA . ARG B 1 74 ? 9.047 9.961 12.844 1 97.5 74 ARG B CA 1
ATOM 2092 C C . ARG B 1 74 ? 10.5 9.742 12.43 1 97.5 74 ARG B C 1
ATOM 2094 O O . ARG B 1 74 ? 11.117 10.617 11.82 1 97.5 74 ARG B O 1
ATOM 2101 N N . PRO B 1 75 ? 11.125 8.57 12.758 1 97.31 75 PRO B N 1
ATOM 2102 C CA . PRO B 1 75 ? 12.492 8.383 12.273 1 97.31 75 PRO B CA 1
ATOM 2103 C C . PRO B 1 75 ? 12.594 8.422 10.75 1 97.31 75 PRO B C 1
ATOM 2105 O O . PRO B 1 75 ? 11.664 8 10.062 1 97.31 75 PRO B O 1
ATOM 2108 N N . HIS B 1 76 ? 13.695 8.922 10.25 1 97.19 76 HIS B N 1
ATOM 2109 C CA . HIS B 1 76 ? 13.938 8.93 8.812 1 97.19 76 HIS B CA 1
ATOM 2110 C C . HIS B 1 76 ? 14.266 7.531 8.305 1 97.19 76 HIS B C 1
ATOM 2112 O O . HIS B 1 76 ? 15.43 7.16 8.18 1 97.19 76 HIS B O 1
ATOM 2118 N N . ILE B 1 77 ? 13.227 6.793 7.977 1 97.69 77 ILE B N 1
ATOM 2119 C CA . ILE B 1 77 ? 13.281 5.449 7.41 1 97.69 77 ILE B CA 1
ATOM 2120 C C . ILE B 1 77 ? 12.609 5.441 6.039 1 97.69 77 ILE B C 1
ATOM 2122 O O . ILE B 1 77 ? 11.523 6.004 5.867 1 97.69 77 ILE B O 1
ATOM 2126 N N . GLY B 1 78 ? 13.25 4.809 5.09 1 97.19 78 GLY B N 1
ATOM 2127 C CA . GLY B 1 78 ? 12.773 4.914 3.721 1 97.19 78 GLY B CA 1
ATOM 2128 C C . GLY B 1 78 ? 11.898 3.752 3.305 1 97.19 78 GLY B C 1
ATOM 2129 O O . GLY B 1 78 ? 11.062 3.889 2.406 1 97.19 78 GLY B O 1
ATOM 2130 N N . ALA B 1 79 ? 12.172 2.602 3.918 1 97.88 79 ALA B N 1
ATOM 2131 C CA . ALA B 1 79 ? 11.492 1.39 3.471 1 97.88 79 ALA B CA 1
ATOM 2132 C C . ALA B 1 79 ? 11.195 0.464 4.645 1 97.88 79 ALA B C 1
ATOM 2134 O O . ALA B 1 79 ? 11.836 0.552 5.695 1 97.88 79 ALA B O 1
ATOM 2135 N N . LEU B 1 80 ? 10.227 -0.35 4.41 1 98.56 80 LEU B N 1
ATOM 2136 C CA . LEU B 1 80 ? 9.711 -1.233 5.453 1 98.56 80 LEU B CA 1
ATOM 2137 C C . LEU B 1 80 ? 10.82 -2.119 6.008 1 98.56 80 LEU B C 1
ATOM 2139 O O . LEU B 1 80 ? 10.875 -2.369 7.215 1 98.56 80 LEU B O 1
ATOM 2143 N N . ASP B 1 81 ? 11.711 -2.598 5.176 1 98.31 81 ASP B N 1
ATOM 2144 C CA . ASP B 1 81 ? 12.719 -3.561 5.602 1 98.31 81 ASP B CA 1
ATOM 2145 C C . ASP B 1 81 ? 13.828 -2.875 6.398 1 98.31 81 ASP B C 1
ATOM 2147 O O . ASP B 1 81 ? 14.68 -3.545 6.988 1 98.31 81 ASP B O 1
ATOM 2151 N N . GLU B 1 82 ? 13.836 -1.583 6.461 1 98.19 82 GLU B N 1
ATOM 2152 C CA . GLU B 1 82 ? 14.812 -0.831 7.238 1 98.19 82 GLU B CA 1
ATOM 2153 C C . GLU B 1 82 ? 14.352 -0.651 8.68 1 98.19 82 GLU B C 1
ATOM 2155 O O . GLU B 1 82 ? 15.117 -0.201 9.531 1 98.19 82 GLU B O 1
ATOM 2160 N N . MET B 1 83 ? 13.133 -1.061 8.945 1 98.19 83 MET B N 1
ATOM 2161 C CA . MET B 1 83 ? 12.562 -0.96 10.281 1 98.19 83 MET B CA 1
ATOM 2162 C C . MET B 1 83 ? 12.914 -2.191 11.117 1 98.19 83 MET B C 1
ATOM 2164 O O . MET B 1 83 ? 12.984 -3.301 10.586 1 98.19 83 MET B O 1
ATOM 2168 N N . GLU B 1 84 ? 13.07 -1.922 12.453 1 98.06 84 GLU B N 1
ATOM 2169 C CA . GLU B 1 84 ? 13.109 -3.07 13.352 1 98.06 84 GLU B CA 1
ATOM 2170 C C . GLU B 1 84 ? 11.75 -3.762 13.43 1 98.06 84 GLU B C 1
ATOM 2172 O O . GLU B 1 84 ? 10.711 -3.113 13.305 1 98.06 84 GLU B O 1
ATOM 2177 N N . LEU B 1 85 ? 11.781 -5.047 13.664 1 97.69 85 LEU B N 1
ATOM 2178 C CA . LEU B 1 85 ? 10.578 -5.875 13.586 1 97.69 85 LEU B CA 1
ATOM 2179 C C . LEU B 1 85 ? 9.516 -5.383 14.555 1 97.69 85 LEU B C 1
ATOM 2181 O O . LEU B 1 85 ? 8.336 -5.316 14.211 1 97.69 85 LEU B O 1
ATOM 2185 N N . PRO B 1 86 ? 9.898 -4.977 15.797 1 97.88 86 PRO B N 1
ATOM 2186 C CA . PRO B 1 86 ? 8.844 -4.492 16.688 1 97.88 86 PRO B CA 1
ATOM 2187 C C . PRO B 1 86 ? 8.109 -3.275 16.141 1 97.88 86 PRO B C 1
ATOM 2189 O O . PRO B 1 86 ? 6.898 -3.139 16.328 1 97.88 86 PRO B O 1
ATOM 2192 N N . LEU B 1 87 ? 8.797 -2.385 15.438 1 98.38 87 LEU B N 1
ATOM 2193 C CA . LEU B 1 87 ? 8.164 -1.223 14.828 1 98.38 87 LEU B CA 1
ATOM 2194 C C . LEU B 1 87 ? 7.254 -1.642 13.68 1 98.38 87 LEU B C 1
ATOM 2196 O O . LEU B 1 87 ? 6.164 -1.089 13.508 1 98.38 87 LEU B O 1
ATOM 2200 N N . VAL B 1 88 ? 7.715 -2.656 12.906 1 98.5 88 VAL B N 1
ATOM 2201 C CA . VAL B 1 88 ? 6.918 -3.178 11.797 1 98.5 88 VAL B CA 1
ATOM 2202 C C . VAL B 1 88 ? 5.59 -3.717 12.328 1 98.5 88 VAL B C 1
ATOM 2204 O O . VAL B 1 88 ? 4.527 -3.428 11.773 1 98.5 88 VAL B O 1
ATOM 2207 N N . GLU B 1 89 ? 5.676 -4.461 13.359 1 97.94 89 GLU B N 1
ATOM 2208 C CA . GLU B 1 89 ? 4.484 -5.059 13.953 1 97.94 89 GLU B CA 1
ATOM 2209 C C . GLU B 1 89 ? 3.557 -3.988 14.523 1 97.94 89 GLU B C 1
ATOM 2211 O O . GLU B 1 89 ? 2.34 -4.055 14.336 1 97.94 89 GLU B O 1
ATOM 2216 N N . ARG B 1 90 ? 4.133 -3.01 15.219 1 97.81 90 ARG B N 1
ATOM 2217 C CA . ARG B 1 90 ? 3.35 -1.901 15.75 1 97.81 90 ARG B CA 1
ATOM 2218 C C . ARG B 1 90 ? 2.689 -1.104 14.633 1 97.81 90 ARG B C 1
ATOM 2220 O O . ARG B 1 90 ? 1.535 -0.69 14.758 1 97.81 90 ARG B O 1
ATOM 2227 N N . LEU B 1 91 ? 3.422 -0.891 13.578 1 98.56 91 LEU B N 1
ATOM 2228 C CA . LEU B 1 91 ? 2.891 -0.201 12.414 1 98.56 91 LEU B CA 1
ATOM 2229 C C . LEU B 1 91 ? 1.667 -0.927 11.859 1 98.56 91 LEU B C 1
ATOM 2231 O O . LEU B 1 91 ? 0.669 -0.293 11.508 1 98.56 91 LEU B O 1
ATOM 2235 N N . GLY B 1 92 ? 1.791 -2.281 11.781 1 98.5 92 GLY B N 1
ATOM 2236 C CA . GLY B 1 92 ? 0.652 -3.076 11.352 1 98.5 92 GLY B CA 1
ATOM 2237 C C . GLY B 1 92 ? -0.562 -2.912 12.25 1 98.5 92 GLY B C 1
ATOM 2238 O O . GLY B 1 92 ? -1.683 -2.754 11.766 1 98.5 92 GLY B O 1
ATOM 2239 N N . ARG B 1 93 ? -0.323 -2.922 13.516 1 98.19 93 ARG B N 1
ATOM 2240 C CA . ARG B 1 93 ? -1.404 -2.773 14.484 1 98.19 93 ARG B CA 1
ATOM 2241 C C . ARG B 1 93 ? -2.082 -1.414 14.344 1 98.19 93 ARG B C 1
ATOM 2243 O O . ARG B 1 93 ? -3.311 -1.329 14.305 1 98.19 93 ARG B O 1
ATOM 2250 N N . VAL B 1 94 ? -1.289 -0.355 14.281 1 98.69 94 VAL B N 1
ATOM 2251 C CA . VAL B 1 94 ? -1.832 0.994 14.156 1 98.69 94 VAL B CA 1
ATOM 2252 C C . VAL B 1 94 ? -2.645 1.108 12.867 1 98.69 94 VAL B C 1
ATOM 2254 O O . VAL B 1 94 ? -3.775 1.598 12.883 1 98.69 94 VAL B O 1
ATOM 2257 N N . THR B 1 95 ? -2.109 0.603 11.773 1 98.81 95 THR B N 1
ATOM 2258 C CA . THR B 1 95 ? -2.789 0.671 10.484 1 98.81 95 THR B CA 1
ATOM 2259 C C . THR B 1 95 ? -4.113 -0.082 10.531 1 98.81 95 THR B C 1
ATOM 2261 O O . THR B 1 95 ? -5.113 0.375 9.969 1 98.81 95 THR B O 1
ATOM 2264 N N . HIS B 1 96 ? -4.129 -1.199 11.242 1 98.81 96 HIS B N 1
ATOM 2265 C CA . HIS B 1 96 ? -5.336 -1.992 11.445 1 98.81 96 HIS B CA 1
ATOM 2266 C C . HIS B 1 96 ? -6.434 -1.161 12.102 1 98.81 96 HIS B C 1
ATOM 2268 O O . HIS B 1 96 ? -7.566 -1.136 11.617 1 98.81 96 HIS B O 1
ATOM 2274 N N . PHE B 1 97 ? -6.105 -0.502 13.086 1 98.81 97 PHE B N 1
ATOM 2275 C CA . PHE B 1 97 ? -7.117 0.221 13.844 1 98.81 97 PHE B CA 1
ATOM 2276 C C . PHE B 1 97 ? -7.504 1.514 13.141 1 98.81 97 PHE B C 1
ATOM 2278 O O . PHE B 1 97 ? -8.648 1.962 13.234 1 98.81 97 PHE B O 1
ATOM 2285 N N . VAL B 1 98 ? -6.562 2.172 12.383 1 98.94 98 VAL B N 1
ATOM 2286 C CA . VAL B 1 98 ? -6.941 3.307 11.547 1 98.94 98 VAL B CA 1
ATOM 2287 C C . VAL B 1 98 ? -7.992 2.869 10.531 1 98.94 98 VAL B C 1
ATOM 2289 O O . VAL B 1 98 ? -9.008 3.543 10.352 1 98.94 98 VAL B O 1
ATOM 2292 N N . ARG B 1 99 ? -7.766 1.701 9.914 1 98.88 99 ARG B N 1
ATOM 2293 C CA . ARG B 1 99 ? -8.727 1.19 8.945 1 98.88 99 ARG B CA 1
ATOM 2294 C C . ARG B 1 99 ? -10.078 0.915 9.609 1 98.88 99 ARG B C 1
ATOM 2296 O O . ARG B 1 99 ? -11.125 1.177 9.023 1 98.88 99 ARG B O 1
ATOM 2303 N N . ARG B 1 100 ? -10.039 0.376 10.758 1 98.75 100 ARG B N 1
ATOM 2304 C CA . ARG B 1 100 ? -11.281 0.109 11.484 1 98.75 100 ARG B CA 1
ATOM 2305 C C . ARG B 1 100 ? -12.031 1.403 11.789 1 98.75 100 ARG B C 1
ATOM 2307 O O . ARG B 1 100 ? -13.25 1.466 11.656 1 98.75 100 ARG B O 1
ATOM 2314 N N . ALA B 1 101 ? -11.305 2.43 12.234 1 98.81 101 ALA B N 1
ATOM 2315 C CA . ALA B 1 101 ? -11.914 3.736 12.469 1 98.81 101 ALA B CA 1
ATOM 2316 C C . ALA B 1 101 ? -12.586 4.258 11.203 1 98.81 101 ALA B C 1
ATOM 2318 O O . ALA B 1 101 ? -13.711 4.762 11.258 1 98.81 101 ALA B O 1
ATOM 2319 N N . MET B 1 102 ? -11.906 4.125 10.062 1 98.81 102 MET B N 1
ATOM 2320 C CA . MET B 1 102 ? -12.422 4.613 8.789 1 98.81 102 MET B CA 1
ATOM 2321 C C . MET B 1 102 ? -13.711 3.887 8.406 1 98.81 102 MET B C 1
ATOM 2323 O O . MET B 1 102 ? -14.609 4.477 7.809 1 98.81 102 MET B O 1
ATOM 2327 N N . ARG B 1 103 ? -13.758 2.611 8.789 1 98.31 103 ARG B N 1
ATOM 2328 C CA . ARG B 1 103 ? -14.969 1.842 8.523 1 98.31 103 ARG B CA 1
ATOM 2329 C C . ARG B 1 103 ? -16.078 2.229 9.5 1 98.31 103 ARG B C 1
ATOM 2331 O O . ARG B 1 103 ? -17.172 2.619 9.078 1 98.31 103 ARG B O 1
ATOM 2338 N N . GLU B 1 104 ? -15.859 2.205 10.742 1 98.31 104 GLU B N 1
ATOM 2339 C CA . GLU B 1 104 ? -16.891 2.273 11.766 1 98.31 104 GLU B CA 1
ATOM 2340 C C . GLU B 1 104 ? -17.359 3.711 11.992 1 98.31 104 GLU B C 1
ATOM 2342 O O . GLU B 1 104 ? -18.516 3.949 12.328 1 98.31 104 GLU B O 1
ATOM 2347 N N . ARG B 1 105 ? -16.391 4.629 11.828 1 98.56 105 ARG B N 1
ATOM 2348 C CA . ARG B 1 105 ? -16.719 6.008 12.18 1 98.56 105 ARG B CA 1
ATOM 2349 C C . ARG B 1 105 ? -17 6.84 10.93 1 98.56 105 ARG B C 1
ATOM 2351 O O . ARG B 1 105 ? -17.797 7.773 10.961 1 98.56 105 ARG B O 1
ATOM 2358 N N . LEU B 1 106 ? -16.328 6.543 9.797 1 98.44 106 LEU B N 1
ATOM 2359 C CA . LEU B 1 106 ? -16.5 7.352 8.594 1 98.44 106 LEU B CA 1
ATOM 2360 C C . LEU B 1 106 ? -17.422 6.664 7.598 1 98.44 106 LEU B C 1
ATOM 2362 O O . LEU B 1 106 ? -17.844 7.273 6.609 1 98.44 106 LEU B O 1
ATOM 2366 N N . GLY B 1 107 ? -17.656 5.363 7.797 1 97.25 107 GLY B N 1
ATOM 2367 C CA . GLY B 1 107 ? -18.562 4.629 6.926 1 97.25 107 GLY B CA 1
ATOM 2368 C C . GLY B 1 107 ? -17.938 4.246 5.602 1 97.25 107 GLY B C 1
ATOM 2369 O O . GLY B 1 107 ? -18.641 4.07 4.602 1 97.25 107 GLY B O 1
ATOM 2370 N N . LEU B 1 108 ? -16.641 4.164 5.559 1 96 108 LEU B N 1
ATOM 2371 C CA . LEU B 1 108 ? -15.953 3.832 4.316 1 96 108 LEU B CA 1
ATOM 2372 C C . LEU B 1 108 ? -16 2.33 4.059 1 96 108 LEU B C 1
ATOM 2374 O O . LEU B 1 108 ? -15.477 1.543 4.852 1 96 108 LEU B O 1
ATOM 2378 N N . ALA B 1 109 ? -16.5 1.994 2.9 1 92 109 ALA B N 1
ATOM 2379 C CA . ALA B 1 109 ? -16.594 0.586 2.521 1 92 109 ALA B CA 1
ATOM 2380 C C . ALA B 1 109 ? -15.273 0.085 1.935 1 92 109 ALA B C 1
ATOM 2382 O O . ALA B 1 109 ? -14.984 -1.113 1.974 1 92 109 ALA B O 1
ATOM 2383 N N . ALA B 1 110 ? -14.484 1.01 1.395 1 95.38 110 ALA B N 1
ATOM 2384 C CA . ALA B 1 110 ? -13.219 0.601 0.784 1 95.38 110 ALA B CA 1
ATOM 2385 C C . ALA B 1 110 ? -12.156 1.69 0.93 1 95.38 110 ALA B C 1
ATOM 2387 O O . ALA B 1 110 ? -12.484 2.881 0.927 1 95.38 110 ALA B O 1
ATOM 2388 N N . VAL B 1 111 ? -10.969 1.261 1.096 1 97.56 111 VAL B N 1
ATOM 2389 C CA . VAL B 1 111 ? -9.789 2.105 1.229 1 97.56 111 VAL B CA 1
ATOM 2390 C C . VAL B 1 111 ? -8.648 1.54 0.384 1 97.56 111 VAL B C 1
ATOM 2392 O O . VAL B 1 111 ? -8.508 0.322 0.264 1 97.56 111 VAL B O 1
ATOM 2395 N N . GLN B 1 112 ? -7.902 2.443 -0.22 1 96.44 112 GLN B N 1
ATOM 2396 C CA . GLN B 1 112 ? -6.68 2.053 -0.908 1 96.44 112 GLN B CA 1
ATOM 2397 C C . GLN B 1 112 ? -5.445 2.402 -0.079 1 96.44 112 GLN B C 1
ATOM 2399 O O . GLN B 1 112 ? -5.316 3.527 0.408 1 96.44 112 GLN B O 1
ATOM 2404 N N . MET B 1 113 ? -4.602 1.439 0.087 1 97.62 113 MET B N 1
ATOM 2405 C CA . MET B 1 113 ? -3.348 1.688 0.796 1 97.62 113 MET B CA 1
ATOM 2406 C C . MET B 1 113 ? -2.168 1.699 -0.171 1 97.62 113 MET B C 1
ATOM 2408 O O . MET B 1 113 ? -2.006 0.775 -0.97 1 97.62 113 MET B O 1
ATOM 2412 N N . TYR B 1 114 ? -1.386 2.805 -0.141 1 96.12 114 TYR B N 1
ATOM 2413 C CA . TYR B 1 114 ? -0.214 2.963 -0.995 1 96.12 114 TYR B CA 1
ATOM 2414 C C . TYR B 1 114 ? 1.018 3.32 -0.171 1 96.12 114 TYR B C 1
ATOM 2416 O O . TYR B 1 114 ? 0.987 4.258 0.627 1 96.12 114 TYR B O 1
ATOM 2424 N N . GLN B 1 115 ? 1.98 2.59 -0.247 1 97.44 115 GLN B N 1
ATOM 2425 C CA . GLN B 1 115 ? 3.32 2.955 0.202 1 97.44 115 GLN B CA 1
ATOM 2426 C C . GLN B 1 115 ? 4.301 2.984 -0.965 1 97.44 115 GLN B C 1
ATOM 2428 O O . GLN B 1 115 ? 4.621 1.941 -1.541 1 97.44 115 GLN B O 1
ATOM 2433 N N . GLU B 1 116 ? 4.723 4.176 -1.292 1 95.31 116 GLU B N 1
ATOM 2434 C CA . GLU B 1 116 ? 5.613 4.367 -2.434 1 95.31 116 GLU B CA 1
ATOM 2435 C C . GLU B 1 116 ? 7.027 4.711 -1.976 1 95.31 116 GLU B C 1
ATOM 2437 O O . GLU B 1 116 ? 7.273 5.801 -1.46 1 95.31 116 GLU B O 1
ATOM 2442 N N . GLU B 1 117 ? 7.883 3.787 -2.229 1 95.81 117 GLU B N 1
ATOM 2443 C CA . GLU B 1 117 ? 9.281 4.121 -1.98 1 95.81 117 GLU B CA 1
ATOM 2444 C C . GLU B 1 117 ? 9.797 5.133 -3 1 95.81 117 GLU B C 1
ATOM 2446 O O . GLU B 1 117 ? 9.57 4.98 -4.203 1 95.81 117 GLU B O 1
ATOM 2451 N N . LYS B 1 118 ? 10.398 6.117 -2.473 1 90.56 118 LYS B N 1
ATOM 2452 C CA . LYS B 1 118 ? 10.977 7.145 -3.336 1 90.56 118 LYS B CA 1
ATOM 2453 C C . LYS B 1 118 ? 12.469 6.926 -3.529 1 90.56 118 LYS B C 1
ATOM 2455 O O . LYS B 1 118 ? 13.156 6.434 -2.625 1 90.56 118 LYS B O 1
ATOM 2460 N N . LEU B 1 119 ? 12.867 7.27 -4.711 1 86.12 119 LEU B N 1
ATOM 2461 C CA . LEU B 1 119 ? 14.297 7.188 -4.984 1 86.12 119 LEU B CA 1
ATOM 2462 C C . LEU B 1 119 ? 15.031 8.383 -4.395 1 86.12 119 LEU B C 1
ATOM 2464 O O . LEU B 1 119 ? 16.203 8.281 -4.027 1 86.12 119 LEU B O 1
ATOM 2468 N N . ASP B 1 120 ? 14.203 9.469 -4.316 1 87 120 ASP B N 1
ATOM 2469 C CA . ASP B 1 120 ? 14.773 10.688 -3.748 1 87 120 ASP B CA 1
ATOM 2470 C C . ASP B 1 120 ? 14.109 11.023 -2.414 1 87 120 ASP B C 1
ATOM 2472 O O . ASP B 1 120 ? 12.891 11.211 -2.35 1 87 120 ASP B O 1
ATOM 2476 N N . ARG B 1 121 ? 14.898 11.172 -1.322 1 91.12 121 ARG B N 1
ATOM 2477 C CA . ARG B 1 121 ? 14.453 11.555 0.014 1 91.12 121 ARG B CA 1
ATOM 2478 C C . ARG B 1 121 ? 13.359 10.625 0.516 1 91.12 121 ARG B C 1
ATOM 2480 O O . ARG B 1 121 ? 12.289 11.078 0.927 1 91.12 121 ARG B O 1
ATOM 2487 N N . PRO B 1 122 ? 13.68 9.375 0.502 1 92.5 122 PRO B N 1
ATOM 2488 C CA . PRO B 1 122 ? 12.648 8.422 0.934 1 92.5 122 PRO B CA 1
ATOM 2489 C C . PRO B 1 122 ? 12.289 8.578 2.41 1 92.5 122 PRO B C 1
ATOM 2491 O O . PRO B 1 122 ? 13.172 8.789 3.246 1 92.5 122 PRO B O 1
ATOM 2494 N N . HIS B 1 123 ? 11.055 8.711 2.723 1 97.38 123 HIS B N 1
ATOM 2495 C CA . HIS B 1 123 ? 10.508 8.648 4.07 1 97.38 123 HIS B CA 1
ATOM 2496 C C . HIS B 1 123 ? 9.234 7.812 4.109 1 97.38 123 HIS B C 1
ATOM 2498 O O . HIS B 1 123 ? 8.234 8.156 3.471 1 97.38 123 HIS B O 1
ATOM 2504 N N . PHE B 1 124 ? 9.344 6.793 4.797 1 98.31 124 PHE B N 1
ATOM 2505 C CA . PHE B 1 124 ? 8.258 5.82 4.801 1 98.31 124 PHE B CA 1
ATOM 2506 C C . PHE B 1 124 ? 6.957 6.469 5.27 1 98.31 124 PHE B C 1
ATOM 2508 O O . PHE B 1 124 ? 6.934 7.164 6.289 1 98.31 124 PHE B O 1
ATOM 2515 N N . HIS B 1 125 ? 5.898 6.262 4.586 1 97.94 125 HIS B N 1
ATOM 2516 C CA . HIS B 1 125 ? 4.52 6.535 4.977 1 97.94 125 HIS B CA 1
ATOM 2517 C C . HIS B 1 125 ? 3.541 5.68 4.18 1 97.94 125 HIS B C 1
ATOM 2519 O O . HIS B 1 125 ? 3.838 5.277 3.053 1 97.94 125 HIS B O 1
ATOM 2525 N N . MET B 1 126 ? 2.443 5.414 4.77 1 98.31 126 MET B N 1
ATOM 2526 C CA . MET B 1 126 ? 1.372 4.652 4.133 1 98.31 126 MET B CA 1
ATOM 2527 C C . MET B 1 126 ? 0.131 5.52 3.939 1 98.31 126 MET B C 1
ATOM 2529 O O . MET B 1 126 ? -0.469 5.977 4.914 1 98.31 126 MET B O 1
ATOM 2533 N N . TRP B 1 127 ? -0.193 5.723 2.656 1 98.19 127 TRP B N 1
ATOM 2534 C CA . TRP B 1 127 ? -1.467 6.355 2.334 1 98.19 127 TRP B CA 1
ATOM 2535 C C . TRP B 1 127 ? -2.631 5.41 2.604 1 98.19 127 TRP B C 1
ATOM 2537 O O . TRP B 1 127 ? -2.596 4.242 2.201 1 98.19 127 TRP B O 1
ATOM 2547 N N . MET B 1 128 ? -3.578 5.875 3.279 1 98.75 128 MET B N 1
ATOM 2548 C CA . MET B 1 128 ? -4.887 5.234 3.354 1 98.75 128 MET B CA 1
ATOM 2549 C C . MET B 1 128 ? -5.965 6.125 2.738 1 98.75 128 MET B C 1
ATOM 2551 O O . MET B 1 128 ? -6.559 6.953 3.428 1 98.75 128 MET B O 1
ATOM 2555 N N . LEU B 1 129 ? -6.172 5.93 1.461 1 97.94 129 LEU B N 1
ATOM 2556 C CA . LEU B 1 129 ? -7.035 6.785 0.652 1 97.94 129 LEU B CA 1
ATOM 2557 C C . LEU B 1 129 ? -8.484 6.309 0.708 1 97.94 129 LEU B C 1
ATOM 2559 O O . LEU B 1 129 ? -8.797 5.203 0.259 1 97.94 129 LEU B O 1
ATOM 2563 N N . PRO B 1 130 ? -9.367 7.137 1.253 1 98.12 130 PRO B N 1
ATOM 2564 C CA . PRO B 1 130 ? -10.781 6.762 1.253 1 98.12 130 PRO B CA 1
ATOM 2565 C C . PRO B 1 130 ? -11.406 6.816 -0.139 1 98.12 130 PRO B C 1
ATOM 2567 O O . PRO B 1 130 ? -11.141 7.742 -0.905 1 98.12 130 PRO B O 1
ATOM 2570 N N . LEU B 1 131 ? -12.188 5.859 -0.432 1 95.94 131 LEU B N 1
ATOM 2571 C CA . LEU B 1 131 ? -12.977 5.848 -1.66 1 95.94 131 LEU B CA 1
ATOM 2572 C C . LEU B 1 131 ? -14.445 6.133 -1.364 1 95.94 131 LEU B C 1
ATOM 2574 O O . LEU B 1 131 ? -15.188 5.234 -0.961 1 95.94 131 LEU B O 1
ATOM 2578 N N . TRP B 1 132 ? -14.812 7.363 -1.586 1 96.94 132 TRP B N 1
ATOM 2579 C CA . TRP B 1 132 ? -16.188 7.758 -1.341 1 96.94 132 TRP B CA 1
ATOM 2580 C C . TRP B 1 132 ? -17.094 7.324 -2.492 1 96.94 132 TRP B C 1
ATOM 2582 O O . TRP B 1 132 ? -16.953 7.812 -3.615 1 96.94 132 TRP B O 1
ATOM 2592 N N . PRO B 1 133 ? -18.078 6.5 -2.229 1 94.06 133 PRO B N 1
ATOM 2593 C CA . PRO B 1 133 ? -18.859 5.871 -3.303 1 94.06 133 PRO B CA 1
ATOM 2594 C C . PRO B 1 133 ? -19.609 6.887 -4.156 1 94.06 133 PRO B C 1
ATOM 2596 O O . PRO B 1 133 ? -19.656 6.754 -5.383 1 94.06 133 PRO B O 1
ATOM 2599 N N . ASP B 1 134 ? -20.188 7.867 -3.523 1 95.25 134 ASP B N 1
ATOM 2600 C CA . ASP B 1 134 ? -20.953 8.852 -4.273 1 95.25 134 ASP B CA 1
ATOM 2601 C C . ASP B 1 134 ? -20.062 9.648 -5.219 1 95.25 134 ASP B C 1
ATOM 2603 O O . ASP B 1 134 ? -20.438 9.914 -6.363 1 95.25 134 ASP B O 1
ATOM 2607 N N . THR B 1 135 ? -18.844 10.023 -4.719 1 95.5 135 THR B N 1
ATOM 2608 C CA . THR B 1 135 ? -17.906 10.766 -5.551 1 95.5 135 THR B CA 1
ATOM 2609 C C . THR B 1 135 ? -17.422 9.906 -6.707 1 95.5 135 THR B C 1
ATOM 2611 O O . THR B 1 135 ? -17.359 10.367 -7.852 1 95.5 135 THR B O 1
ATOM 2614 N N . MET B 1 136 ? -17.125 8.656 -6.438 1 94.25 136 MET B N 1
ATOM 2615 C CA . MET B 1 136 ? -16.656 7.75 -7.484 1 94.25 136 MET B CA 1
ATOM 2616 C C . MET B 1 136 ? -17.719 7.578 -8.57 1 94.25 136 MET B C 1
ATOM 2618 O O . MET B 1 136 ? -17.422 7.676 -9.758 1 94.25 136 MET B O 1
ATOM 2622 N N . 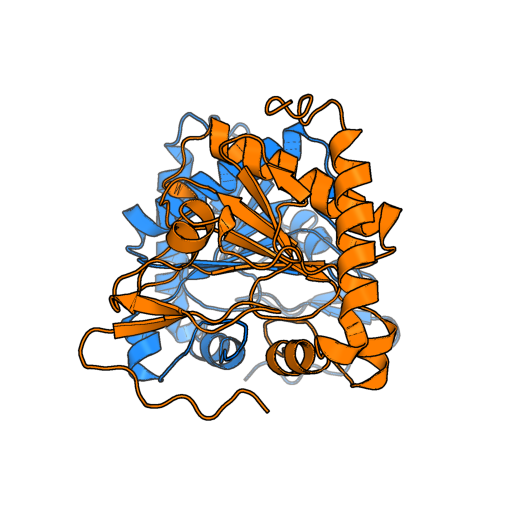ALA B 1 137 ? -18.938 7.402 -8.133 1 94.62 137 ALA B N 1
ATOM 2623 C CA . ALA B 1 137 ? -20.031 7.199 -9.07 1 94.62 137 ALA B CA 1
ATOM 2624 C C . ALA B 1 137 ? -20.297 8.453 -9.898 1 94.62 137 ALA B C 1
ATOM 2626 O O . ALA B 1 137 ? -20.438 8.383 -11.117 1 94.62 137 ALA B O 1
ATOM 2627 N N . ALA B 1 138 ? -20.281 9.594 -9.266 1 97.12 138 ALA B N 1
ATOM 2628 C CA . ALA B 1 138 ? -20.609 10.859 -9.922 1 97.12 138 ALA B CA 1
ATOM 2629 C C . ALA B 1 138 ? -19.562 11.219 -10.969 1 97.12 138 ALA B C 1
ATOM 2631 O O . ALA B 1 138 ? -19.875 11.891 -11.961 1 97.12 138 ALA B O 1
ATOM 2632 N N . HIS B 1 139 ? -18.344 10.664 -10.805 1 96.81 139 HIS B N 1
ATOM 2633 C CA . HIS B 1 139 ? -17.266 11.125 -11.68 1 96.81 139 HIS B CA 1
ATOM 2634 C C . HIS B 1 139 ? -16.656 9.961 -12.445 1 96.81 139 HIS B C 1
ATOM 2636 O O . HIS B 1 139 ? -15.625 10.125 -13.109 1 96.81 139 HIS B O 1
ATOM 2642 N N . GLY B 1 140 ? -17.188 8.766 -12.305 1 94.25 140 GLY B N 1
ATOM 2643 C CA . GLY B 1 140 ? -16.703 7.617 -13.047 1 94.25 140 GLY B CA 1
ATOM 2644 C C . GLY B 1 140 ? -15.281 7.219 -12.672 1 94.25 140 GLY B C 1
ATOM 2645 O O . GLY B 1 140 ? -14.438 7.012 -13.547 1 94.25 140 GLY B O 1
ATOM 2646 N N . ILE B 1 141 ? -14.953 7.211 -11.359 1 92.12 141 ILE B N 1
ATOM 2647 C CA . ILE B 1 141 ? -13.609 6.906 -10.883 1 92.12 141 ILE B CA 1
ATOM 2648 C C . ILE B 1 141 ? -13.43 5.395 -10.781 1 92.12 141 ILE B C 1
ATOM 2650 O O . ILE B 1 141 ? -14.195 4.715 -10.102 1 92.12 141 ILE B O 1
ATOM 2654 N N . ASN B 1 142 ? -12.43 4.879 -11.5 1 88.94 142 ASN B N 1
ATOM 2655 C CA . ASN B 1 142 ? -11.93 3.52 -11.32 1 88.94 142 ASN B CA 1
ATOM 2656 C C . ASN B 1 142 ? -10.703 3.492 -10.406 1 88.94 142 ASN B C 1
ATOM 2658 O O . ASN B 1 142 ? -9.641 4.008 -10.766 1 88.94 142 ASN B O 1
ATOM 2662 N N . PRO B 1 143 ? -10.812 2.881 -9.281 1 86.06 143 PRO B N 1
ATOM 2663 C CA . PRO B 1 143 ? -9.727 2.979 -8.305 1 86.06 143 PRO B CA 1
ATOM 2664 C C . PRO B 1 143 ? -8.648 1.915 -8.508 1 86.06 143 PRO B C 1
ATOM 2666 O O . PRO B 1 143 ? -7.629 1.925 -7.812 1 86.06 143 PRO B O 1
ATOM 2669 N N . ARG B 1 144 ? -8.734 1.082 -9.5 1 86.44 144 ARG B N 1
ATOM 2670 C CA . ARG B 1 144 ? -7.773 0 -9.703 1 86.44 144 ARG B CA 1
ATOM 2671 C C . ARG B 1 144 ? -6.453 0.534 -10.25 1 86.44 144 ARG B C 1
ATOM 2673 O O . ARG B 1 144 ? -6.441 1.305 -11.211 1 86.44 144 ARG B O 1
ATOM 2680 N N . ILE B 1 145 ? -5.422 0.097 -9.68 1 81.12 145 ILE B N 1
ATOM 2681 C CA . ILE B 1 145 ? -4.102 0.646 -9.969 1 81.12 145 ILE B CA 1
ATOM 2682 C C . ILE B 1 145 ? -3.795 0.492 -11.461 1 81.12 145 ILE B C 1
ATOM 2684 O O . ILE B 1 145 ? -3.18 1.372 -12.062 1 81.12 145 ILE B O 1
ATOM 2688 N N . TYR B 1 146 ? -4.195 -0.589 -12.094 1 78.69 146 TYR B N 1
ATOM 2689 C CA . TYR B 1 146 ? -3.805 -0.839 -13.477 1 78.69 146 TYR B CA 1
ATOM 2690 C C . TYR B 1 146 ? -4.715 -0.095 -14.445 1 78.69 146 TYR B C 1
ATOM 2692 O O . TYR B 1 146 ? -4.461 -0.065 -15.648 1 78.69 146 TYR B O 1
ATOM 2700 N N . GLU B 1 147 ? -5.742 0.539 -14.07 1 78.06 147 GLU B N 1
ATOM 2701 C CA . GLU B 1 147 ? -6.602 1.403 -14.875 1 78.06 147 GLU B CA 1
ATOM 2702 C C . GLU B 1 147 ? -7.102 2.594 -14.062 1 78.06 147 GLU B C 1
ATOM 2704 O O . GLU B 1 147 ? -8.273 2.963 -14.148 1 78.06 147 GLU B O 1
ATOM 2709 N N . SER B 1 148 ? -6.207 3.117 -13.359 1 76.06 148 SER B N 1
ATOM 2710 C CA . SER B 1 148 ? -6.66 4.027 -12.312 1 76.06 148 SER B CA 1
ATOM 2711 C C . SER B 1 148 ? -6.738 5.461 -12.82 1 76.06 148 SER B C 1
ATOM 2713 O O . SER B 1 148 ? -6.039 5.828 -13.773 1 76.06 148 SER B O 1
ATOM 2715 N N . ASN B 1 149 ? -7.68 6.078 -12.273 1 87.75 149 ASN B N 1
ATOM 2716 C CA . ASN B 1 149 ? -7.703 7.535 -12.367 1 87.75 149 ASN B CA 1
ATOM 2717 C C . ASN B 1 149 ? -7.695 8.188 -10.984 1 87.75 149 ASN B C 1
ATOM 2719 O O . ASN B 1 149 ? -8.477 9.102 -10.719 1 87.75 149 ASN B O 1
ATOM 2723 N N . ILE B 1 150 ? -6.77 7.625 -10.195 1 90.69 150 ILE B N 1
ATOM 2724 C CA . ILE B 1 150 ? -6.617 8.117 -8.828 1 90.69 150 ILE B CA 1
ATOM 2725 C C . ILE B 1 150 ? -6.168 9.57 -8.852 1 90.69 150 ILE B C 1
ATOM 2727 O O . ILE B 1 150 ? -6.586 10.375 -8.008 1 90.69 150 ILE B O 1
ATOM 2731 N N . ALA B 1 151 ? -5.301 9.914 -9.781 1 90.38 151 ALA B N 1
ATOM 2732 C CA . ALA B 1 151 ? -4.863 11.297 -9.906 1 90.38 151 ALA B CA 1
ATOM 2733 C C . ALA B 1 151 ? -6.059 12.234 -10.07 1 90.38 151 ALA B C 1
ATOM 2735 O O . ALA B 1 151 ? -6.125 13.281 -9.414 1 90.38 151 ALA B O 1
ATOM 2736 N N . ARG B 1 152 ? -6.945 11.805 -10.914 1 92.88 152 ARG B N 1
ATOM 2737 C CA . ARG B 1 152 ? -8.164 12.594 -11.102 1 92.88 152 ARG B CA 1
ATOM 2738 C C . ARG B 1 152 ? -8.992 12.625 -9.828 1 92.88 152 ARG B C 1
ATOM 2740 O O . ARG B 1 152 ? -9.469 13.688 -9.422 1 92.88 152 ARG B O 1
ATOM 2747 N N . TYR B 1 153 ? -9.148 11.523 -9.203 1 95.81 153 TYR B N 1
ATOM 2748 C CA . TYR B 1 153 ? -9.93 11.422 -7.98 1 95.81 153 TYR B CA 1
ATOM 2749 C C . TYR B 1 153 ? -9.438 12.414 -6.934 1 95.81 153 TYR B C 1
ATOM 2751 O O . TYR B 1 153 ? -10.234 13.117 -6.305 1 95.81 153 TYR B O 1
ATOM 2759 N N . LEU B 1 154 ? -8.133 12.547 -6.805 1 95.56 154 LEU B N 1
ATOM 2760 C CA . LEU B 1 154 ? -7.516 13.398 -5.793 1 95.56 154 LEU B CA 1
ATOM 2761 C C . LEU B 1 154 ? -7.852 14.867 -6.031 1 95.56 154 LEU B C 1
ATOM 2763 O O . LEU B 1 154 ? -7.996 15.641 -5.082 1 95.56 154 LEU B O 1
ATOM 2767 N N . THR B 1 155 ? -8.102 15.227 -7.23 1 95.19 155 THR B N 1
ATOM 2768 C CA . THR B 1 155 ? -8.289 16.625 -7.574 1 95.19 155 THR B CA 1
ATOM 2769 C C . THR B 1 155 ? -9.758 17.031 -7.422 1 95.19 155 THR B C 1
ATOM 2771 O O . THR B 1 155 ? -10.102 18.203 -7.582 1 95.19 155 THR B O 1
ATOM 2774 N N . LEU B 1 156 ? -10.617 16.125 -7.109 1 97.06 156 LEU B N 1
ATOM 2775 C CA . LEU B 1 156 ? -12.047 16.406 -7.023 1 97.06 156 LEU B CA 1
ATOM 2776 C C . LEU B 1 156 ? -12.383 17.109 -5.711 1 97.06 156 LEU B C 1
ATOM 2778 O O . LEU B 1 156 ? -13.5 17.594 -5.539 1 97.06 156 LEU B O 1
ATOM 2782 N N . PHE B 1 157 ? -11.445 17.203 -4.82 1 97.69 157 PHE B N 1
ATOM 2783 C CA . PHE B 1 157 ? -11.68 17.75 -3.49 1 97.69 157 PHE B CA 1
ATOM 2784 C C . PHE B 1 157 ? -10.867 19.016 -3.275 1 97.69 157 PHE B C 1
ATOM 2786 O O . PHE B 1 157 ? -9.641 19 -3.406 1 97.69 157 PHE B O 1
ATOM 2793 N N . ALA B 1 158 ? -11.562 20.062 -2.953 1 96.62 158 ALA B N 1
ATOM 2794 C CA . ALA B 1 158 ? -10.922 21.328 -2.635 1 96.62 158 ALA B CA 1
ATOM 2795 C C . ALA B 1 158 ? -11.031 21.641 -1.146 1 96.62 158 ALA B C 1
ATOM 2797 O O . ALA B 1 158 ? -12.062 21.391 -0.527 1 96.62 158 ALA B O 1
ATOM 2798 N N . LEU B 1 159 ? -9.945 22.156 -0.608 1 96.94 159 LEU B N 1
ATOM 2799 C CA . LEU B 1 159 ? -9.914 22.438 0.825 1 96.94 159 LEU B CA 1
ATOM 2800 C C . LEU B 1 159 ? -11.062 23.359 1.23 1 96.94 159 LEU B C 1
ATOM 2802 O O . LEU B 1 159 ? -11.758 23.078 2.207 1 96.94 159 LEU B O 1
ATOM 2806 N N . ASP B 1 160 ? -11.305 24.375 0.503 1 95.62 160 ASP B N 1
ATOM 2807 C CA . ASP B 1 160 ? -12.312 25.359 0.849 1 95.62 160 ASP B CA 1
ATOM 2808 C C . ASP B 1 160 ? -13.688 24.719 1.01 1 95.62 160 ASP B C 1
ATOM 2810 O O . ASP B 1 160 ? -14.445 25.078 1.912 1 95.62 160 ASP B O 1
ATOM 2814 N N . SER B 1 161 ? -13.961 23.75 0.235 1 97.12 161 SER B N 1
ATOM 2815 C CA . SER B 1 161 ? -15.297 23.141 0.226 1 97.12 161 SER B CA 1
ATOM 2816 C C . SER B 1 161 ? -15.359 21.938 1.154 1 97.12 161 SER B C 1
ATOM 2818 O O . SER B 1 161 ? -16.453 21.469 1.497 1 97.12 161 SER B O 1
ATOM 2820 N N . HIS B 1 162 ? -14.141 21.453 1.611 1 98.12 162 HIS B N 1
ATOM 2821 C CA . HIS B 1 162 ? -14.188 20.172 2.309 1 98.12 162 HIS B CA 1
ATOM 2822 C C . HIS B 1 162 ? -13.508 20.266 3.668 1 98.12 162 HIS B C 1
ATOM 2824 O O . HIS B 1 162 ? -13.398 19.25 4.379 1 98.12 162 HIS B O 1
ATOM 2830 N N . GLU B 1 163 ? -13.094 21.438 4.051 1 98 163 GLU B N 1
ATOM 2831 C CA . GLU B 1 163 ? -12.344 21.594 5.293 1 98 163 GLU B CA 1
ATOM 2832 C C . GLU B 1 163 ? -13.141 21.047 6.48 1 98 163 GLU B C 1
ATOM 2834 O O . GLU B 1 163 ? -12.594 20.312 7.316 1 98 163 GLU B O 1
ATOM 2839 N N . LYS B 1 164 ? -14.406 21.406 6.562 1 98.25 164 LYS B N 1
ATOM 2840 C CA . LYS B 1 164 ? -15.234 20.969 7.676 1 98.25 164 LYS B CA 1
ATOM 2841 C C . LYS B 1 164 ? -15.289 19.438 7.746 1 98.25 164 LYS B C 1
ATOM 2843 O O . LYS B 1 164 ? -15.164 18.859 8.828 1 98.25 164 LYS B O 1
ATOM 2848 N N . GLU B 1 165 ? -15.484 18.812 6.582 1 98.5 165 GLU B N 1
ATOM 2849 C CA . GLU B 1 165 ? -15.562 17.359 6.535 1 98.5 165 GLU B CA 1
ATOM 2850 C C . GLU B 1 165 ? -14.219 16.719 6.867 1 98.5 165 GLU B C 1
ATOM 2852 O O . GLU B 1 165 ? -14.164 15.672 7.504 1 98.5 165 GLU B O 1
ATOM 2857 N N . ILE B 1 166 ? -13.133 17.328 6.465 1 98.75 166 ILE B N 1
ATOM 2858 C CA . ILE B 1 166 ? -11.789 16.844 6.777 1 98.75 166 ILE B CA 1
ATOM 2859 C C . ILE B 1 166 ? -11.57 16.859 8.289 1 98.75 166 ILE B C 1
ATOM 2861 O O . ILE B 1 166 ? -11.109 15.875 8.867 1 98.75 166 ILE B O 1
ATOM 2865 N N . ARG B 1 167 ? -11.953 17.953 8.922 1 98.56 167 ARG B N 1
ATOM 2866 C CA . ARG B 1 167 ? -11.797 18.078 10.367 1 98.56 167 ARG B CA 1
ATOM 2867 C C . ARG B 1 167 ? -12.695 17.094 11.109 1 98.56 167 ARG B C 1
ATOM 2869 O O . ARG B 1 167 ? -12.281 16.5 12.109 1 98.56 167 ARG B O 1
ATOM 2876 N N . ARG B 1 168 ? -13.875 16.938 10.625 1 98.75 168 ARG B N 1
ATOM 2877 C CA . ARG B 1 168 ? -14.781 15.961 11.227 1 98.75 168 ARG B CA 1
ATOM 2878 C C . ARG B 1 168 ? -14.188 14.555 11.156 1 98.75 168 ARG B C 1
ATOM 2880 O O . ARG B 1 168 ? -14.211 13.82 12.148 1 98.75 168 ARG B O 1
ATOM 2887 N N . CYS B 1 169 ? -13.68 14.172 9.977 1 98.88 169 CYS B N 1
ATOM 2888 C CA . CYS B 1 169 ? -13.07 12.859 9.812 1 98.88 169 CYS B CA 1
ATOM 2889 C C . CYS B 1 169 ? -11.891 12.68 10.758 1 98.88 169 CYS B C 1
ATOM 2891 O O . CYS B 1 169 ? -11.75 11.633 11.391 1 98.88 169 CYS B O 1
ATOM 2893 N N . ALA B 1 170 ? -11.078 13.695 10.883 1 98.75 170 ALA B N 1
ATOM 2894 C CA . ALA B 1 170 ? -9.938 13.648 11.789 1 98.75 170 ALA B CA 1
ATOM 2895 C C . ALA B 1 170 ? -10.391 13.445 13.234 1 98.75 170 ALA B C 1
ATOM 2897 O O . ALA B 1 170 ? -9.828 12.609 13.953 1 98.75 170 ALA B O 1
ATOM 2898 N N . ASP B 1 171 ? -11.367 14.172 13.633 1 98.75 171 ASP B N 1
ATOM 2899 C CA . ASP B 1 17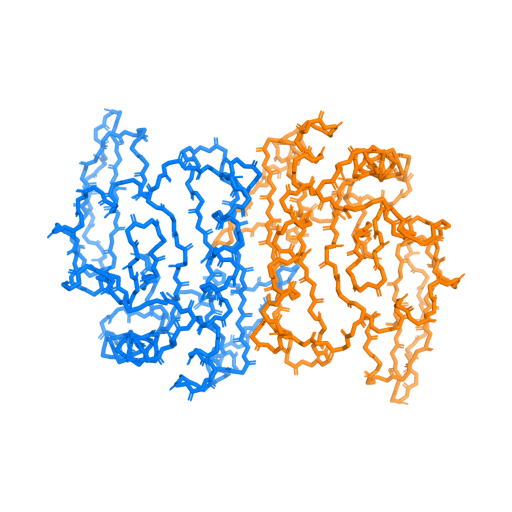1 ? -11.883 14.062 15 1 98.75 171 ASP B CA 1
ATOM 2900 C C . ASP B 1 171 ? -12.438 12.664 15.266 1 98.75 171 ASP B C 1
ATOM 2902 O O . ASP B 1 171 ? -12.195 12.094 16.328 1 98.75 171 ASP B O 1
ATOM 2906 N N . GLU B 1 172 ? -13.18 12.148 14.289 1 98.81 172 GLU B N 1
ATOM 2907 C CA . GLU B 1 172 ? -13.766 10.82 14.445 1 98.81 172 GLU B CA 1
ATOM 2908 C C . GLU B 1 172 ? -12.68 9.75 14.555 1 98.81 172 GLU B C 1
ATOM 2910 O O . GLU B 1 172 ? -12.773 8.852 15.398 1 98.81 172 GLU B O 1
ATOM 2915 N N . VAL B 1 173 ? -11.656 9.828 13.75 1 98.81 173 VAL B N 1
ATOM 2916 C CA . VAL B 1 173 ? -10.578 8.852 13.781 1 98.81 173 VAL B CA 1
ATOM 2917 C C . VAL B 1 173 ? -9.789 8.992 15.086 1 98.81 173 VAL B C 1
ATOM 2919 O O . VAL B 1 173 ? -9.469 7.992 15.734 1 98.81 173 VAL B O 1
ATOM 2922 N N . ARG B 1 174 ? -9.531 10.203 15.492 1 98.5 174 ARG B N 1
ATOM 2923 C CA . ARG B 1 174 ? -8.844 10.461 16.75 1 98.5 174 ARG B CA 1
ATOM 2924 C C . ARG B 1 174 ? -9.602 9.852 17.922 1 98.5 174 ARG B C 1
ATOM 2926 O O . ARG B 1 174 ? -9.016 9.148 18.75 1 98.5 174 ARG B O 1
ATOM 2933 N N . ASP B 1 175 ? -10.891 10.18 17.984 1 98.19 175 ASP B N 1
ATOM 2934 C CA . ASP B 1 175 ? -11.727 9.688 19.078 1 98.19 175 ASP B CA 1
ATOM 2935 C C . ASP B 1 175 ? -11.711 8.164 19.141 1 98.19 175 ASP B C 1
ATOM 2937 O O . ASP B 1 175 ? -11.562 7.582 20.219 1 98.19 175 ASP B O 1
ATOM 2941 N N . PHE B 1 176 ? -11.828 7.59 18.016 1 98.56 176 PHE B N 1
ATOM 2942 C CA . PHE B 1 176 ? -11.82 6.133 17.969 1 98.56 176 PHE B CA 1
ATOM 2943 C C . PHE B 1 176 ? -10.484 5.582 18.469 1 98.56 176 PHE B C 1
ATOM 2945 O O . PHE B 1 176 ? -10.453 4.684 19.312 1 98.56 176 PHE B O 1
ATOM 2952 N N . LEU B 1 177 ? -9.344 6.094 17.938 1 98.25 177 LEU B N 1
ATOM 2953 C CA . LEU B 1 177 ? -8.023 5.551 18.25 1 98.25 177 LEU B CA 1
ATOM 2954 C C . LEU B 1 177 ? -7.684 5.742 19.719 1 98.25 177 LEU B C 1
ATOM 2956 O O . LEU B 1 177 ? -6.965 4.93 20.312 1 98.25 177 LEU B O 1
ATOM 2960 N N . THR B 1 178 ? -8.172 6.777 20.328 1 95.88 178 THR B N 1
ATOM 2961 C CA . THR B 1 178 ? -7.922 7.051 21.75 1 95.88 178 THR B CA 1
ATOM 2962 C C . THR B 1 178 ? -8.602 6 22.625 1 95.88 178 THR B C 1
ATOM 2964 O O . THR B 1 178 ? -8.164 5.75 23.75 1 95.88 178 THR B O 1
ATOM 2967 N N . GLU B 1 179 ? -9.578 5.32 22.078 1 94.75 179 GLU B N 1
ATOM 2968 C CA . GLU B 1 179 ? -10.359 4.363 22.859 1 94.75 179 GLU B CA 1
ATOM 2969 C C . GLU B 1 179 ? -9.859 2.939 22.641 1 94.75 179 GLU B C 1
ATOM 2971 O O . GLU B 1 179 ? -10.352 2 23.266 1 94.75 179 GLU B O 1
ATOM 2976 N N . VAL B 1 180 ? -8.891 2.777 21.828 1 95.81 180 VAL B N 1
ATOM 2977 C CA . VAL B 1 180 ? -8.406 1.438 21.516 1 95.81 180 VAL B CA 1
ATOM 2978 C C . VAL B 1 180 ? -7.363 1.013 22.547 1 95.81 180 VAL B C 1
ATOM 2980 O O . VAL B 1 180 ? -6.238 1.523 22.547 1 95.81 180 VAL B O 1
ATOM 2983 N N . PRO B 1 181 ? -7.586 0.081 23.359 1 91.56 181 PRO B N 1
ATOM 2984 C CA . PRO B 1 181 ? -6.641 -0.33 24.406 1 91.56 181 PRO B CA 1
ATOM 2985 C C . PRO B 1 181 ? -5.336 -0.879 23.828 1 91.56 181 PRO B C 1
ATOM 2987 O O . PRO B 1 181 ? -4.27 -0.692 24.438 1 91.56 181 PRO B O 1
ATOM 2990 N N . GLU B 1 182 ? -5.41 -1.562 22.703 1 89.31 182 GLU B N 1
ATOM 2991 C CA . GLU B 1 182 ? -4.254 -2.193 22.078 1 89.31 182 GLU B CA 1
ATOM 2992 C C . GLU B 1 182 ? -3.232 -1.152 21.625 1 89.31 182 GLU B C 1
ATOM 2994 O O . GLU B 1 182 ? -2.086 -1.491 21.328 1 89.31 182 GLU B O 1
ATOM 2999 N N . LEU B 1 183 ? -3.658 0.077 21.453 1 92.19 183 LEU B N 1
ATOM 3000 C CA . LEU B 1 183 ? -2.752 1.123 21 1 92.19 183 LEU B CA 1
ATOM 3001 C C . LEU B 1 183 ? -2.166 1.895 22.172 1 92.19 183 LEU B C 1
ATOM 3003 O O . LEU B 1 183 ? -1.228 2.678 22 1 92.19 183 LEU B O 1
ATOM 3007 N N . GLY B 1 184 ? -2.25 1.386 23.234 1 68.62 184 GLY B N 1
ATOM 3008 C CA . GLY B 1 184 ? -1.74 2.029 24.438 1 68.62 184 GLY B CA 1
ATOM 3009 C C . GLY B 1 184 ? -2.254 3.445 24.625 1 68.62 184 GLY B C 1
ATOM 3010 O O . GLY B 1 184 ? -2.744 4.059 23.672 1 68.62 184 GLY B O 1
ATOM 3011 N N . ALA B 1 185 ? -2.621 3.812 25.875 1 51.94 185 ALA B N 1
ATOM 3012 C CA . ALA B 1 185 ? -3.043 5.168 26.219 1 51.94 185 ALA B CA 1
ATOM 3013 C C . ALA B 1 185 ? -2.047 6.199 25.703 1 51.94 185 ALA B C 1
ATOM 3015 O O . ALA B 1 185 ? -0.856 5.906 25.562 1 51.94 185 ALA B O 1
ATOM 3016 N N . ASP B 1 186 ? -2.449 7.18 24.859 1 47.66 186 ASP B N 1
ATOM 3017 C CA . ASP B 1 186 ? -1.683 8.359 24.469 1 47.66 186 ASP B CA 1
ATOM 3018 C C . ASP B 1 186 ? -0.644 8.719 25.531 1 47.66 186 ASP B C 1
ATOM 3020 O O . ASP B 1 186 ? -0.997 9.078 26.656 1 47.66 186 ASP B O 1
ATOM 3024 N N . THR B 1 187 ? 0.482 7.984 25.453 1 40.38 187 THR B N 1
ATOM 3025 C CA . THR B 1 187 ? 1.396 8.352 26.516 1 40.38 187 THR B CA 1
ATOM 3026 C C . THR B 1 187 ? 1.803 9.82 26.406 1 40.38 187 THR B C 1
ATOM 3028 O O . THR B 1 187 ? 2.66 10.297 27.156 1 40.38 187 THR B O 1
ATOM 3031 N N . ARG B 1 188 ? 1.549 10.492 25.344 1 40.34 188 ARG B N 1
ATOM 3032 C CA . ARG B 1 188 ? 2.037 11.859 25.484 1 40.34 188 ARG B CA 1
ATOM 3033 C C . ARG B 1 188 ? 1.257 12.609 26.547 1 40.34 188 ARG B C 1
ATOM 3035 O O . ARG B 1 188 ? 1.469 13.812 26.75 1 40.34 188 ARG B O 1
ATOM 3042 N N . ALA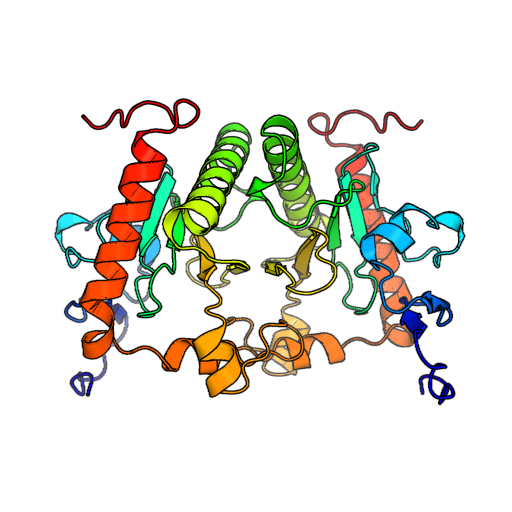 B 1 189 ? 0.076 12.109 27.141 1 31.92 189 ALA B N 1
ATOM 3043 C CA . ALA B 1 189 ? -0.535 12.969 28.141 1 31.92 189 ALA B CA 1
ATOM 3044 C C . ALA B 1 189 ? 0.312 13.016 29.422 1 31.92 189 ALA B C 1
ATOM 3046 O O . ALA B 1 189 ? 0.868 11.992 29.828 1 31.92 189 ALA B O 1
#

pLDDT: mean 92.96, std 11.61, range [31.92, 98.94]

Solvent-accessible surface area (backbone atoms only — not comparable to full-atom values): 20878 Å² total; per-residue (Å²): 124,80,76,87,66,76,80,63,56,91,68,37,34,73,48,69,39,51,87,44,70,72,39,84,38,57,60,80,60,36,65,63,49,46,51,62,73,42,48,88,75,48,34,73,79,48,51,61,46,40,59,73,87,46,47,34,29,20,47,44,49,75,49,39,49,57,54,22,35,29,43,34,52,56,68,91,38,42,46,70,51,76,48,56,65,71,56,39,28,50,49,31,51,52,50,25,52,52,48,40,27,40,34,76,67,68,64,43,86,33,45,36,35,40,30,69,43,44,94,69,65,39,50,40,43,34,40,37,39,59,52,54,64,68,61,29,64,75,65,70,54,41,82,48,72,67,68,42,40,51,38,59,58,49,67,73,36,46,51,91,83,28,45,69,54,29,52,50,37,42,51,46,40,22,56,46,55,70,67,36,71,92,69,46,70,65,67,82,110,125,80,75,87,67,77,81,63,56,92,70,38,36,72,47,68,39,50,88,44,71,73,38,84,39,57,58,80,62,36,65,64,51,46,50,62,75,43,48,88,74,46,36,74,79,48,51,60,45,39,57,74,87,44,48,36,30,22,46,44,49,76,49,39,48,55,53,22,35,30,44,33,50,56,68,91,37,40,47,71,52,75,48,56,65,71,58,40,27,48,50,31,51,52,52,23,51,53,49,39,26,40,32,77,66,68,65,43,86,32,45,36,36,41,30,70,42,42,94,70,67,38,52,41,44,34,38,37,39,59,52,54,64,68,60,29,63,76,66,69,55,40,80,48,74,70,66,45,39,51,38,59,57,51,68,73,36,46,51,90,83,28,46,70,54,30,51,51,36,42,51,47,40,22,57,46,55,70,66,36,72,92,69,46,71,65,67,80,111